Protein AF-A0A813H5C9-F1 (afdb_monomer)

Solvent-accessible surface area (backbone atoms only — not comparable to full-atom values): 18198 Å² total; per-residue (Å²): 128,88,75,81,74,60,93,87,55,54,73,68,58,53,51,51,49,52,55,53,50,51,55,51,48,52,50,51,52,50,53,50,54,52,50,54,52,49,52,54,49,52,53,52,51,53,51,56,56,53,56,56,52,58,62,61,42,55,78,39,70,74,51,31,50,53,52,51,23,51,64,68,37,44,64,63,49,50,56,49,47,53,54,50,49,54,55,51,48,50,53,17,53,50,47,26,72,74,36,22,92,78,39,76,61,20,53,39,75,69,40,11,46,51,45,47,52,30,45,74,75,68,59,62,70,59,66,71,45,33,76,78,39,49,67,61,40,51,53,52,50,53,50,45,46,50,46,52,58,56,47,47,48,50,48,52,52,50,54,55,48,49,35,43,52,51,45,46,62,66,44,38,83,64,73,46,69,65,53,55,51,48,49,52,52,48,51,56,44,59,54,49,74,78,61,75,96,72,89,70,102,77,63,89,82,79,66,48,86,55,57,72,55,70,68,56,55,52,50,50,54,42,55,76,68,65,62,56,74,72,58,52,57,53,30,73,74,36,98,58,19,55,61,52,51,52,50,54,49,54,53,37,41,74,70,66,78,40,90,69,79,73,79,51,97,80,64,68,67,64,68,71,63,76,67,46,92,64,51,46,66,75,56,47,53,53,51,48,55,49,50,54,56,48,49,72,38,72,60,57,71,64,61,54,52,51,53,53,51,51,53,50,52,67,71,74,108

Secondary structure (DSSP, 8-state):
-PPPPPTTS-HHHHHHHHHHHHHHHHHHHHHHHHHHHHHHHHHHHHHHHHHHHHHHGGGSHHHHHHHHHHHHHHHHHHHHHHHHHHHHHHHHHHHHHHHTTT-GGGSSHHHHHHHHHHHHHT---HHHHHHH-HHHHHHHHHHHIIIIIIIIHHHHHHHHHHHHHHHHHHT-S---HHHHHHHHHHHHHHHHTTS-S---SS-S----TTS--HHHHHHHHHHHTT--HHHHHHHHT-TTHHHHHHHHHHHHHHTTS-------TTS-SHHHHHT-TTS-HHHHHHHHHHHHHHHHHH--HHHHHHHHHHHHHHHH-

Sequence (317 aa):
MPKIPDIDSGAEAQALYVKTWTSLLDRAVTVTTWFDGFRVLLFWYTLVIGTQFVKIFRGQPKLAQLMATFSSAAEDLIHFALVFLTLFLNFAFGGFAIWGLVLEEWSTPVKAVVTTLRALMGDLSLEAMYDYAPFATTVWFSTFFCSIVMVMLNLLLALVYDHYTMVKGRSGVVSTMGTQIRFFIRDQMARLDGQTLKFKLTAWCRTNPSIPSHDKILEQIMDNAGLPASERAHIMHSVLGPQIALKARSTAIFAGTTTDKVLGADEQASPDLLWMDDMDPEYGDKLMAGCQGYMQVGYDPEDARTAQLRELVTIAE

Organism: Polarella glacialis (NCBI:txid89957)

Radius of gyration: 34.56 Å; Cα contacts (8 Å, |Δi|>4): 152; chains: 1; bounding box: 95×49×84 Å

Foldseek 3Di:
DPDDDDPPDDPVVVVVVVVVVVVVVVVVVVVVVVVVVVVVVVVVVVVVVVVVVLVVLCVDLVSVLVVVLCVVLVVVVVVLVVVLVVVLLVLLVLCLVQPCVPDPCSVDSVSSSVQSVCVLVVNHPLVSVCVVPVVSSVVSSVCCCVPNVVPSVVVVVVSSVVSSVVSCVLQDPVCPVVNVVVVVVVVVVVQVVVDDPDDDPPDDDPTDQQADDPLVLLVQLCVVVVDDPVLNVQLNVDPCSVVVSVVVVVLCVVVVVDPDDPCPPPNQCVVSQCPPPRHDVVVSVVVSVVVVVVCSNPDDPVVVVVVSVVVVVVVVD

pLDDT: mean 74.41, std 17.32, range [33.56, 96.38]

Nearest PDB structures (foldseek):
  6wb8-assembly1_A  TM=9.707E-01  e=1.939E-05  Homo sapiens
  5t4d-assembly1_A  TM=9.716E-01  e=7.673E-05  Homo sapiens
  6t9o-assembly1_A  TM=9.022E-01  e=3.067E-05  Homo sapiens
  6a70-assembly1_F  TM=9.333E-01  e=2.477E-04  Homo sapiens
  6a70-assembly1_G  TM=8.685E-01  e=2.354E-04  Homo sapiens

InterPro domains:
  IPR013122 Polycystin cation channel, PKD1/PKD2 [PF08016] (52-166)
  IPR051223 Polycystin [PTHR10877] (29-171)

Mean predicted aligned error: 16.18 Å

Structure (mmCIF, N/CA/C/O backbone):
data_AF-A0A813H5C9-F1
#
_entry.id   AF-A0A813H5C9-F1
#
loop_
_atom_site.group_PDB
_atom_site.id
_atom_site.type_symbol
_atom_site.label_atom_id
_atom_site.label_alt_id
_atom_site.label_comp_id
_atom_site.label_asym_id
_atom_site.label_entity_id
_atom_site.label_seq_id
_atom_site.pdbx_PDB_ins_code
_atom_site.Cartn_x
_atom_site.Cartn_y
_atom_site.Cartn_z
_atom_site.occupancy
_atom_site.B_iso_or_equiv
_atom_site.auth_seq_id
_atom_site.auth_comp_id
_atom_site.auth_asym_id
_atom_site.auth_atom_id
_atom_site.pdbx_PDB_model_num
ATOM 1 N N . MET A 1 1 ? 36.021 33.997 -9.203 1.00 60.56 1 MET A N 1
ATOM 2 C CA . MET A 1 1 ? 36.082 33.171 -10.428 1.00 60.56 1 MET A CA 1
ATOM 3 C C . MET A 1 1 ? 37.539 33.033 -10.839 1.00 60.56 1 MET A C 1
ATOM 5 O O . MET A 1 1 ? 38.250 34.030 -10.724 1.00 60.56 1 MET A O 1
ATOM 9 N N . PRO A 1 2 ? 38.002 31.840 -11.248 1.00 68.81 2 PRO A N 1
ATOM 10 C CA . PRO A 1 2 ? 39.342 31.671 -11.804 1.00 68.81 2 PRO A CA 1
ATOM 11 C C . PRO A 1 2 ? 39.514 32.621 -12.994 1.00 68.81 2 PRO A C 1
ATOM 13 O O . PRO A 1 2 ? 38.648 32.662 -13.871 1.00 68.81 2 PRO A O 1
ATOM 16 N N . LYS A 1 3 ? 40.582 33.424 -13.002 1.00 75.00 3 LYS A N 1
ATOM 17 C CA . LYS A 1 3 ? 40.869 34.330 -14.122 1.00 75.00 3 LYS A CA 1
ATOM 18 C C . LYS A 1 3 ? 41.206 33.495 -15.354 1.00 75.00 3 LYS A C 1
ATOM 20 O O . LYS A 1 3 ? 41.922 32.503 -15.230 1.00 75.00 3 LYS A O 1
ATOM 25 N N . ILE A 1 4 ? 40.649 33.875 -16.502 1.00 75.25 4 ILE A N 1
ATOM 26 C CA . ILE A 1 4 ? 40.958 33.231 -17.780 1.00 75.25 4 ILE A CA 1
ATOM 27 C C . ILE A 1 4 ? 42.461 33.430 -18.031 1.00 75.25 4 ILE A C 1
ATOM 29 O O . ILE A 1 4 ? 42.917 34.570 -17.930 1.00 75.25 4 ILE A O 1
ATOM 33 N N . PRO A 1 5 ? 43.231 32.356 -18.268 1.00 72.31 5 PRO A N 1
ATOM 34 C CA . PRO A 1 5 ? 44.639 32.482 -18.610 1.00 72.31 5 PRO A CA 1
ATOM 35 C C . PRO A 1 5 ? 44.806 33.270 -19.918 1.00 72.31 5 PRO A C 1
ATOM 37 O O . PRO A 1 5 ? 44.037 33.067 -20.857 1.00 72.31 5 PRO A O 1
ATOM 40 N N . ASP A 1 6 ? 45.807 34.152 -19.985 1.00 74.88 6 ASP A N 1
ATOM 41 C CA . ASP A 1 6 ? 46.155 34.869 -21.218 1.00 74.88 6 ASP A CA 1
ATOM 42 C C . ASP A 1 6 ? 46.554 33.880 -22.330 1.00 74.88 6 ASP A C 1
ATOM 44 O O . ASP A 1 6 ? 47.061 32.789 -22.050 1.00 74.88 6 ASP A O 1
ATOM 48 N N . ILE A 1 7 ? 46.344 34.260 -23.596 1.00 66.38 7 ILE A N 1
ATOM 49 C CA . ILE A 1 7 ? 46.536 33.388 -24.776 1.00 66.38 7 ILE A CA 1
ATOM 50 C C . ILE A 1 7 ? 47.980 32.850 -24.880 1.00 66.38 7 ILE A C 1
ATOM 52 O O . ILE A 1 7 ? 48.173 31.732 -25.352 1.00 66.38 7 ILE A O 1
ATOM 56 N N . ASP A 1 8 ? 48.966 33.583 -24.349 1.00 64.31 8 ASP A N 1
ATOM 57 C CA . ASP A 1 8 ? 50.392 33.212 -24.342 1.00 64.31 8 ASP A CA 1
ATOM 58 C C . ASP A 1 8 ? 50.833 32.399 -23.107 1.00 64.31 8 ASP A C 1
ATOM 60 O O . ASP A 1 8 ? 52.009 32.064 -22.951 1.00 64.31 8 ASP A O 1
ATOM 64 N N . SER A 1 9 ? 49.916 32.080 -22.188 1.00 62.34 9 SER A N 1
ATOM 65 C CA . SER A 1 9 ? 50.247 31.273 -21.012 1.00 62.34 9 SER A CA 1
ATOM 66 C C . SER A 1 9 ? 50.425 29.793 -21.383 1.00 62.34 9 SER A C 1
ATOM 68 O O . SER A 1 9 ? 49.625 29.207 -22.112 1.00 62.34 9 SER A O 1
ATOM 70 N N . GLY A 1 10 ? 51.508 29.182 -20.889 1.00 72.69 10 GLY A N 1
ATOM 71 C CA . GLY A 1 10 ? 51.890 27.808 -21.231 1.00 72.69 10 GLY A CA 1
ATOM 72 C C . GLY A 1 10 ? 50.820 26.757 -20.897 1.00 72.69 10 GLY A C 1
ATOM 73 O O . GLY A 1 10 ? 49.960 26.968 -20.041 1.00 72.69 10 GLY A O 1
ATOM 74 N N . ALA A 1 11 ? 50.909 25.587 -21.541 1.00 77.31 11 ALA A N 1
ATOM 75 C CA . ALA A 1 11 ? 49.941 24.485 -21.421 1.00 77.31 11 ALA A CA 1
ATOM 76 C C . ALA A 1 11 ? 49.625 24.074 -19.964 1.00 77.31 11 ALA A C 1
ATOM 78 O O . ALA A 1 11 ? 48.504 23.668 -19.656 1.00 77.31 11 ALA A O 1
ATOM 79 N N . GLU A 1 12 ? 50.580 24.237 -19.046 1.00 77.81 12 GLU A N 1
ATOM 80 C CA . GLU A 1 12 ? 50.399 23.973 -17.613 1.00 77.81 12 GLU A CA 1
ATOM 81 C C . GLU A 1 12 ? 49.403 24.936 -16.940 1.00 77.81 12 GLU A C 1
ATOM 83 O O . GLU A 1 12 ? 48.595 24.508 -16.113 1.00 77.81 12 GLU A O 1
ATOM 88 N N . ALA A 1 13 ? 49.397 26.219 -17.320 1.00 77.75 13 ALA A N 1
ATOM 89 C CA . ALA A 1 13 ? 48.474 27.217 -16.776 1.00 77.75 13 ALA A CA 1
ATOM 90 C C . ALA A 1 13 ? 47.029 26.956 -17.233 1.00 77.75 13 ALA A C 1
ATOM 92 O O . ALA A 1 13 ? 46.087 27.075 -16.443 1.00 77.75 13 ALA A O 1
ATOM 93 N N . GLN A 1 14 ? 46.856 26.518 -18.483 1.00 79.38 14 GLN A N 1
ATOM 94 C CA . GLN A 1 14 ? 45.560 26.105 -19.024 1.00 79.38 14 GLN A CA 1
ATOM 95 C C . GLN A 1 14 ? 45.051 24.819 -18.350 1.00 79.38 14 GLN A C 1
ATOM 97 O O . GLN A 1 14 ? 43.885 24.749 -17.958 1.00 79.38 14 GLN A O 1
ATOM 102 N N . ALA A 1 15 ? 45.925 23.832 -18.121 1.00 82.94 15 ALA A N 1
ATOM 103 C CA . ALA A 1 15 ? 45.574 22.608 -17.399 1.00 82.94 15 ALA A CA 1
ATOM 104 C C . ALA A 1 15 ? 45.149 22.887 -15.943 1.00 82.94 15 ALA A C 1
ATOM 106 O O . ALA A 1 15 ? 44.180 22.304 -15.450 1.00 82.94 15 ALA A O 1
ATOM 107 N N . LEU A 1 16 ? 45.825 23.819 -15.261 1.00 83.38 16 LEU A N 1
ATOM 108 C CA . LEU A 1 16 ? 45.487 24.231 -13.896 1.00 83.38 16 LEU A CA 1
ATOM 109 C C . LEU A 1 16 ? 44.148 24.985 -13.844 1.00 83.38 16 LEU A C 1
ATOM 111 O O . LEU A 1 16 ? 43.345 24.751 -12.935 1.00 83.38 16 LEU A O 1
ATOM 115 N N . TYR A 1 17 ? 43.863 25.826 -14.842 1.00 85.00 17 TYR A N 1
ATOM 116 C CA . TYR A 1 17 ? 42.567 26.489 -14.997 1.00 85.00 17 TYR A CA 1
ATOM 117 C C . TYR A 1 17 ? 41.427 25.481 -15.184 1.00 85.00 17 TYR A C 1
ATOM 119 O O . TYR A 1 17 ? 40.450 25.529 -14.433 1.00 85.00 17 TYR A O 1
ATOM 127 N N . VAL A 1 18 ? 41.571 24.5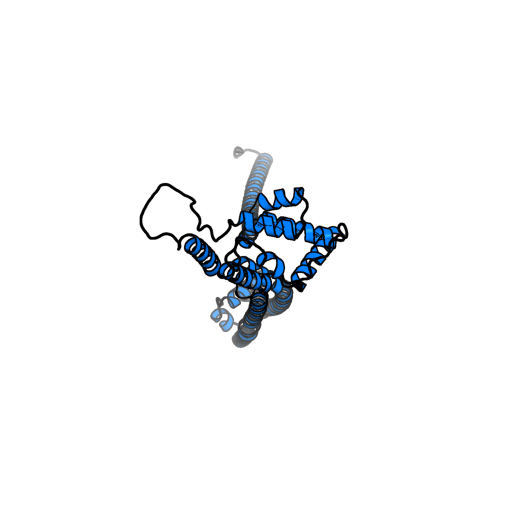27 -16.114 1.00 86.88 18 VAL A N 1
ATOM 128 C CA . VAL A 1 18 ? 40.568 23.476 -16.361 1.00 86.88 18 VAL A CA 1
ATOM 129 C C . VAL A 1 18 ? 40.333 22.650 -15.099 1.00 86.88 18 VAL A C 1
ATOM 131 O O . VAL A 1 18 ? 39.188 22.492 -14.689 1.00 86.88 18 VAL A O 1
ATOM 134 N N . LYS A 1 19 ? 41.399 22.205 -14.422 1.00 88.81 19 LYS A N 1
ATOM 135 C CA . LYS A 1 19 ? 41.301 21.439 -13.169 1.00 88.81 19 LYS A CA 1
ATOM 136 C C . LYS A 1 19 ? 40.586 22.212 -12.057 1.00 88.81 19 LYS A C 1
ATOM 138 O O . LYS A 1 19 ? 39.831 21.639 -11.273 1.00 88.81 19 LYS A O 1
ATOM 143 N N . THR A 1 20 ? 40.820 23.520 -11.971 1.00 88.50 20 THR A N 1
ATOM 144 C CA . THR A 1 20 ? 40.147 24.372 -10.982 1.00 88.50 20 THR A CA 1
ATOM 145 C C . THR A 1 20 ? 38.658 24.488 -11.302 1.00 88.50 20 THR A C 1
ATOM 147 O O . THR A 1 20 ? 37.828 24.336 -10.405 1.00 88.50 20 THR A O 1
ATOM 150 N N . TRP A 1 21 ? 38.301 24.691 -12.571 1.00 87.81 21 TRP A N 1
ATOM 151 C CA . TRP A 1 21 ? 36.905 24.771 -12.999 1.00 87.81 21 TRP A CA 1
ATOM 152 C C . TRP A 1 21 ? 36.147 23.460 -12.855 1.00 87.81 21 TRP A C 1
ATOM 154 O O . TRP A 1 21 ? 35.034 23.491 -12.338 1.00 87.81 21 TRP A O 1
ATOM 164 N N . THR A 1 22 ? 36.735 22.322 -13.227 1.00 89.38 22 THR A N 1
ATOM 165 C CA . THR A 1 22 ? 36.099 21.011 -13.028 1.00 89.38 22 THR A CA 1
ATOM 166 C C . THR A 1 22 ? 35.846 20.752 -11.548 1.00 89.38 22 THR A C 1
ATOM 168 O O . THR A 1 22 ? 34.733 20.401 -11.180 1.00 89.38 22 THR A O 1
ATOM 171 N N . SER A 1 23 ? 36.811 21.062 -10.673 1.00 90.50 23 SER A N 1
ATOM 172 C CA . SER A 1 23 ? 36.623 20.906 -9.224 1.00 90.50 23 SER A CA 1
ATOM 173 C C . SER A 1 23 ? 35.518 21.803 -8.648 1.00 90.50 23 SER A C 1
ATOM 175 O O . SER A 1 23 ? 34.834 21.419 -7.700 1.00 90.50 23 SER A O 1
ATOM 177 N N . LEU A 1 24 ? 35.325 23.003 -9.208 1.00 90.25 24 LEU A N 1
ATOM 178 C CA . LEU A 1 24 ? 34.242 23.905 -8.815 1.00 90.25 24 LEU A CA 1
ATOM 179 C C . LEU A 1 24 ? 32.888 23.413 -9.337 1.00 90.25 24 LEU A C 1
ATOM 181 O O . LEU A 1 24 ? 31.904 23.482 -8.601 1.00 90.25 24 LEU A O 1
ATOM 185 N N . LEU A 1 25 ? 32.842 22.899 -10.569 1.00 91.81 25 LEU A N 1
ATOM 186 C CA . LEU A 1 25 ? 31.633 22.333 -11.163 1.00 91.81 25 LEU A CA 1
ATOM 187 C C . LEU A 1 25 ? 31.185 21.078 -10.402 1.00 91.81 25 LEU A C 1
ATOM 189 O O . LEU A 1 25 ? 30.020 20.984 -10.031 1.00 91.81 25 LEU A O 1
ATOM 193 N N . ASP A 1 26 ? 32.114 20.176 -10.078 1.00 93.75 26 ASP A N 1
ATOM 194 C CA . ASP A 1 26 ? 31.838 18.966 -9.294 1.00 93.75 26 ASP A CA 1
ATOM 195 C C . ASP A 1 26 ? 31.291 19.311 -7.908 1.00 93.75 26 ASP A C 1
ATOM 197 O O . ASP A 1 26 ? 30.342 18.686 -7.431 1.00 93.75 26 ASP A O 1
ATOM 201 N N . ARG A 1 27 ? 31.832 20.354 -7.262 1.00 90.88 27 ARG A N 1
ATOM 202 C CA . ARG A 1 27 ? 31.295 20.863 -5.991 1.00 90.88 27 ARG A CA 1
ATOM 203 C C . ARG A 1 27 ? 29.877 21.401 -6.152 1.00 90.88 27 ARG A C 1
ATOM 205 O O . ARG A 1 27 ? 29.040 21.116 -5.302 1.00 90.88 27 ARG A O 1
ATOM 212 N N . ALA A 1 28 ? 29.596 22.144 -7.221 1.00 90.12 28 ALA A N 1
ATOM 213 C CA . ALA A 1 28 ? 28.255 22.656 -7.491 1.00 90.12 28 ALA A CA 1
ATOM 214 C C . ALA A 1 28 ? 27.250 21.516 -7.734 1.00 90.12 28 ALA A C 1
ATOM 216 O O . ALA A 1 28 ? 26.200 21.498 -7.098 1.00 90.12 28 ALA A O 1
ATOM 217 N N . VAL A 1 29 ? 27.604 20.525 -8.561 1.00 92.75 29 VAL A N 1
ATOM 218 C CA . VAL A 1 29 ? 26.778 19.332 -8.820 1.00 92.75 29 VAL A CA 1
ATOM 219 C C . VAL A 1 29 ? 26.533 18.550 -7.533 1.00 92.75 29 VAL A C 1
ATOM 221 O O . VAL A 1 29 ? 25.392 18.209 -7.228 1.00 92.75 29 VAL A O 1
ATOM 224 N N . THR A 1 30 ? 27.578 18.330 -6.733 1.00 90.88 30 THR A N 1
ATOM 225 C CA . THR A 1 30 ? 27.460 17.640 -5.444 1.00 90.88 30 THR A CA 1
ATOM 226 C C . THR A 1 30 ? 26.469 18.373 -4.539 1.00 90.88 30 THR A C 1
ATOM 228 O O . THR A 1 30 ? 25.544 17.755 -4.017 1.00 90.88 30 THR A O 1
ATOM 231 N N . VAL A 1 31 ? 26.579 19.700 -4.407 1.00 92.31 31 VAL A N 1
ATOM 232 C CA . VAL A 1 31 ? 25.634 20.509 -3.615 1.00 92.31 31 VAL A CA 1
ATOM 233 C C . VAL A 1 31 ? 24.196 20.377 -4.131 1.00 92.31 31 VAL A C 1
ATOM 235 O O . VAL A 1 31 ? 23.283 20.229 -3.320 1.00 92.31 31 VAL A O 1
ATOM 238 N N . THR A 1 32 ? 23.974 20.361 -5.449 1.00 93.06 32 THR A N 1
ATOM 239 C CA . THR A 1 32 ? 22.636 20.136 -6.021 1.00 93.06 32 THR A CA 1
ATOM 240 C C . THR A 1 32 ? 22.091 18.750 -5.670 1.00 93.06 32 THR A C 1
ATOM 242 O O . THR A 1 32 ? 20.958 18.650 -5.206 1.00 93.06 32 THR A O 1
ATOM 245 N N . THR A 1 33 ? 22.902 17.692 -5.782 1.00 91.56 33 THR A N 1
ATOM 246 C CA . THR A 1 33 ? 22.469 16.329 -5.417 1.00 91.56 33 THR A CA 1
ATOM 247 C C . THR A 1 33 ? 22.129 16.194 -3.931 1.00 91.56 33 THR A C 1
ATOM 249 O O . THR A 1 33 ? 21.141 15.549 -3.581 1.00 91.56 33 THR A O 1
ATOM 252 N N . TRP A 1 34 ? 22.879 16.863 -3.047 1.00 92.31 34 TRP A N 1
ATOM 253 C CA . TRP A 1 34 ? 22.549 16.934 -1.621 1.00 92.31 34 TRP A CA 1
ATOM 254 C C . TRP A 1 34 ? 21.226 17.652 -1.377 1.00 92.31 34 TRP A C 1
ATOM 256 O O . TRP A 1 34 ? 20.444 17.223 -0.530 1.00 92.31 34 TRP A O 1
ATOM 266 N N . PHE A 1 35 ? 20.960 18.727 -2.117 1.00 93.94 35 PHE A N 1
ATOM 267 C CA . PHE A 1 35 ? 19.717 19.474 -1.986 1.00 93.94 35 PHE A CA 1
ATOM 268 C C . PHE A 1 35 ? 18.499 18.656 -2.431 1.00 93.94 35 PHE A C 1
ATOM 270 O O . PHE A 1 35 ? 17.468 18.671 -1.757 1.00 93.94 35 PHE A O 1
ATOM 277 N N . ASP A 1 36 ? 18.622 17.884 -3.511 1.00 92.44 36 ASP A N 1
ATOM 278 C CA . ASP A 1 36 ? 17.561 16.972 -3.944 1.00 92.44 36 ASP A CA 1
ATOM 279 C C . ASP A 1 36 ? 17.367 15.812 -2.957 1.00 92.44 36 ASP A C 1
ATOM 281 O O . ASP A 1 36 ? 16.231 15.486 -2.608 1.00 92.44 36 ASP A O 1
ATOM 285 N N . GLY A 1 37 ? 18.452 15.266 -2.398 1.00 92.94 37 GLY A N 1
ATOM 286 C CA . GLY A 1 37 ? 18.376 14.296 -1.303 1.00 92.94 37 GLY A CA 1
ATOM 287 C C . GLY A 1 37 ? 17.664 14.857 -0.066 1.00 92.94 37 GLY A C 1
ATOM 288 O O . GLY A 1 37 ? 16.790 14.203 0.505 1.00 92.94 37 GLY A O 1
ATOM 289 N N . PHE A 1 38 ? 17.966 16.102 0.312 1.00 95.06 38 PHE A N 1
ATOM 290 C CA . PHE A 1 38 ? 17.302 16.795 1.416 1.00 95.06 38 PHE A CA 1
ATOM 291 C C . PHE A 1 38 ? 15.806 17.010 1.155 1.00 95.06 38 PHE A C 1
ATOM 293 O O . PHE A 1 38 ? 14.997 16.813 2.059 1.00 95.06 38 PHE A O 1
ATOM 300 N N . ARG A 1 39 ? 15.405 17.351 -0.077 1.00 94.31 39 ARG A N 1
ATOM 301 C CA . ARG A 1 39 ? 13.986 17.467 -0.461 1.00 94.31 39 ARG A CA 1
ATOM 302 C C . ARG A 1 39 ? 13.239 16.143 -0.320 1.00 94.31 39 ARG A C 1
ATOM 304 O O . ARG A 1 39 ? 12.138 16.126 0.225 1.00 94.31 39 ARG A O 1
ATOM 311 N N . VAL A 1 40 ? 13.840 15.041 -0.770 1.00 93.69 40 VAL A N 1
ATOM 312 C CA . VAL A 1 40 ? 13.262 13.697 -0.609 1.00 93.69 40 VAL A CA 1
ATOM 313 C C . VAL A 1 40 ? 13.149 13.337 0.874 1.00 93.69 40 VAL A C 1
ATOM 315 O O . VAL A 1 40 ? 12.122 12.821 1.305 1.00 93.69 40 VAL A O 1
ATOM 318 N N . LEU A 1 41 ? 14.157 13.670 1.683 1.00 95.25 41 LEU A N 1
ATOM 319 C CA . LEU A 1 41 ? 14.126 13.444 3.129 1.00 95.25 41 LEU A CA 1
ATOM 320 C C . LEU A 1 41 ? 13.028 14.266 3.814 1.00 95.25 41 LEU A C 1
ATOM 322 O O . LEU A 1 41 ? 12.288 13.721 4.629 1.00 95.25 41 LEU A O 1
ATOM 326 N N . LEU A 1 42 ? 12.874 15.545 3.460 1.00 94.62 42 LEU A N 1
ATOM 327 C CA . LEU A 1 42 ? 11.784 16.386 3.959 1.00 94.62 42 LEU A CA 1
ATOM 328 C C . LEU A 1 42 ? 10.412 15.793 3.622 1.00 94.62 42 LEU A C 1
ATOM 330 O O . LEU A 1 42 ? 9.532 15.795 4.477 1.00 94.62 42 LEU A O 1
ATOM 334 N N . PHE A 1 43 ? 10.237 15.253 2.415 1.00 94.50 43 PHE A N 1
ATOM 335 C CA . PHE A 1 43 ? 9.012 14.553 2.030 1.00 94.50 43 PHE A CA 1
ATOM 336 C C . PHE A 1 43 ? 8.755 13.307 2.894 1.00 94.50 43 PHE A C 1
ATOM 338 O O . PHE A 1 43 ? 7.645 13.104 3.382 1.00 94.50 43 PHE A O 1
ATOM 345 N N . TRP A 1 44 ? 9.776 12.489 3.157 1.00 94.12 44 TRP A N 1
ATOM 346 C CA . TRP A 1 44 ? 9.628 11.351 4.070 1.00 94.12 44 TRP A CA 1
ATOM 347 C C . TRP A 1 44 ? 9.309 11.789 5.502 1.00 94.12 44 TRP A C 1
ATOM 349 O O . TRP A 1 44 ? 8.466 11.184 6.162 1.00 94.12 44 TRP A O 1
ATOM 359 N N . TYR A 1 45 ? 9.932 12.868 5.975 1.00 93.50 45 TYR A N 1
ATOM 360 C CA . TYR A 1 45 ? 9.671 13.429 7.297 1.00 93.50 45 TYR A CA 1
ATOM 361 C C . TYR A 1 45 ? 8.219 13.907 7.445 1.00 93.50 45 TYR A C 1
ATOM 363 O O . TYR A 1 45 ? 7.570 13.599 8.447 1.00 93.50 45 TYR A O 1
ATOM 371 N N . THR A 1 46 ? 7.665 14.595 6.440 1.00 93.00 46 THR A N 1
ATOM 372 C CA . THR A 1 46 ? 6.254 15.015 6.474 1.00 93.00 46 THR A CA 1
ATOM 373 C C . THR A 1 46 ? 5.297 13.825 6.442 1.00 93.00 46 THR A C 1
ATOM 375 O O . THR A 1 46 ? 4.284 13.855 7.144 1.00 93.00 46 THR A O 1
ATOM 378 N N . LEU A 1 47 ? 5.625 12.746 5.722 1.00 91.38 47 LEU A N 1
ATOM 379 C CA . LEU A 1 47 ? 4.846 11.504 5.765 1.00 91.38 47 LEU A CA 1
ATOM 380 C C . LEU A 1 47 ? 4.848 10.858 7.156 1.00 91.38 47 LEU A C 1
ATOM 382 O O . LEU A 1 47 ? 3.792 10.437 7.626 1.00 91.38 47 LEU A O 1
ATOM 386 N N . VAL A 1 48 ? 5.993 10.813 7.845 1.00 91.00 48 VAL A N 1
ATOM 387 C CA . VAL A 1 48 ? 6.082 10.271 9.215 1.00 91.00 48 VAL A CA 1
ATOM 388 C C . VAL A 1 48 ? 5.251 11.099 10.199 1.00 91.00 48 VAL A C 1
ATOM 390 O O . VAL A 1 48 ? 4.540 10.535 11.028 1.00 91.00 48 VAL A O 1
ATOM 393 N N . ILE A 1 49 ? 5.254 12.429 10.082 1.00 89.88 49 ILE A N 1
ATOM 394 C CA . ILE A 1 49 ? 4.347 13.271 10.880 1.00 89.88 49 ILE A CA 1
ATOM 395 C C . ILE A 1 49 ? 2.881 12.936 10.558 1.00 89.88 49 ILE A C 1
ATOM 397 O O . ILE A 1 49 ? 2.047 12.845 11.461 1.00 89.88 49 ILE A O 1
ATOM 401 N N . GLY A 1 50 ? 2.565 12.684 9.285 1.00 85.69 50 GLY A N 1
ATOM 402 C CA . GLY A 1 50 ? 1.243 12.230 8.858 1.00 85.69 50 GLY A CA 1
ATOM 403 C C . GLY A 1 50 ? 0.806 10.921 9.525 1.00 85.69 50 GLY A C 1
ATOM 404 O O . GLY A 1 50 ? -0.341 10.808 9.955 1.00 85.69 50 GLY A O 1
ATOM 405 N N . THR A 1 51 ? 1.706 9.947 9.704 1.00 82.38 51 THR A N 1
ATOM 406 C CA . THR A 1 51 ? 1.357 8.687 10.389 1.00 82.38 51 THR A CA 1
ATOM 407 C C . THR A 1 51 ? 1.099 8.881 11.883 1.00 82.38 51 THR A C 1
ATOM 409 O O . THR A 1 51 ? 0.263 8.182 12.455 1.00 82.38 51 THR A O 1
ATOM 412 N N . GLN A 1 52 ? 1.715 9.874 12.533 1.00 81.06 52 GLN A N 1
ATOM 413 C CA . GLN A 1 52 ? 1.393 10.221 13.921 1.00 81.06 52 GLN A CA 1
ATOM 414 C C . GLN A 1 52 ? -0.061 10.692 14.073 1.00 81.06 52 GLN A C 1
ATOM 416 O O . GLN A 1 52 ? -0.695 10.402 15.091 1.00 81.06 52 GLN A O 1
ATOM 421 N N . PHE A 1 53 ? -0.623 11.339 13.048 1.00 77.00 53 PHE A N 1
ATOM 422 C CA . PHE A 1 53 ? -2.030 11.746 13.028 1.00 77.00 53 PHE A CA 1
ATOM 423 C C . PHE A 1 53 ? -2.988 10.544 13.131 1.00 77.00 53 PHE A C 1
ATOM 425 O O . PHE A 1 53 ? -4.055 10.650 13.737 1.00 77.00 53 PHE A O 1
ATOM 432 N N . VAL A 1 54 ? -2.566 9.356 12.675 1.00 73.19 54 VAL A N 1
ATOM 433 C CA . VAL A 1 54 ? -3.330 8.101 12.808 1.00 73.19 54 VAL A CA 1
ATOM 434 C C . VAL A 1 54 ? -3.570 7.708 14.270 1.00 73.19 54 VAL A C 1
ATOM 436 O O . VAL A 1 54 ? -4.590 7.096 14.587 1.00 73.19 54 VAL A O 1
ATOM 439 N N . LYS A 1 55 ? -2.697 8.113 15.204 1.00 71.12 55 LYS A N 1
ATOM 440 C CA . LYS A 1 55 ? -2.916 7.874 16.642 1.00 71.12 55 LYS A CA 1
ATOM 441 C C . LYS A 1 55 ? -4.082 8.697 17.192 1.00 71.12 55 LYS A C 1
ATOM 443 O O . LYS A 1 55 ? -4.837 8.188 18.015 1.00 71.12 55 LYS A O 1
ATOM 448 N N . ILE A 1 56 ? -4.254 9.931 16.716 1.00 70.25 56 ILE A N 1
ATOM 449 C CA . ILE A 1 56 ? -5.326 10.844 17.154 1.00 70.25 56 ILE A CA 1
ATOM 450 C C . ILE A 1 56 ? -6.695 10.292 16.742 1.00 70.25 56 ILE A C 1
ATOM 452 O O . ILE A 1 56 ? -7.668 10.363 17.492 1.00 70.25 56 ILE A O 1
ATOM 456 N N . PHE A 1 57 ? -6.752 9.649 15.580 1.00 66.88 57 PHE A N 1
ATOM 457 C CA . PHE A 1 57 ? -7.958 9.034 15.042 1.00 66.88 57 PHE A CA 1
ATOM 458 C C . PHE A 1 57 ? -8.542 7.889 15.881 1.00 66.88 57 PHE A C 1
ATOM 460 O O . PHE A 1 57 ? -9.731 7.599 15.751 1.00 66.88 57 PHE A O 1
ATOM 467 N N . ARG A 1 58 ? -7.772 7.299 16.807 1.00 61.19 58 ARG A N 1
ATOM 468 C CA . ARG A 1 58 ? -8.300 6.327 17.782 1.00 61.19 58 ARG A CA 1
ATOM 469 C C . ARG A 1 58 ? -9.319 6.935 18.752 1.00 61.19 58 ARG A C 1
ATOM 471 O O . ARG A 1 58 ? -10.099 6.194 19.335 1.00 61.19 58 ARG A O 1
ATOM 478 N N . GLY A 1 59 ? -9.345 8.261 18.905 1.00 59.62 59 GLY A N 1
ATOM 479 C CA . GLY A 1 59 ? -10.337 8.947 19.736 1.00 59.62 59 GLY A CA 1
ATOM 480 C C . GLY A 1 59 ? -11.756 8.939 19.154 1.00 59.62 59 GLY A C 1
ATOM 481 O O . GLY A 1 59 ? -12.714 9.141 19.895 1.00 59.62 59 GLY A O 1
ATOM 482 N N . GLN A 1 60 ? -11.924 8.696 17.846 1.00 70.31 60 GLN A N 1
ATOM 483 C CA . GLN A 1 60 ? -13.247 8.570 17.230 1.00 70.31 60 GLN A CA 1
ATOM 484 C C . GLN A 1 60 ? -13.655 7.095 17.110 1.00 70.31 60 GLN A C 1
ATOM 486 O O . GLN A 1 60 ? -12.989 6.349 16.393 1.00 70.31 60 GLN A O 1
ATOM 491 N N . PRO A 1 61 ? -14.792 6.667 17.691 1.00 65.25 61 PRO A N 1
ATOM 492 C CA . PRO A 1 61 ? -15.178 5.253 17.738 1.00 65.25 61 PRO A CA 1
ATOM 493 C C . PRO A 1 61 ? -15.339 4.619 16.347 1.00 65.25 61 PRO A C 1
ATOM 495 O O . PRO A 1 61 ? -14.904 3.493 16.124 1.00 65.25 61 PRO A O 1
ATOM 498 N N . LYS A 1 62 ? -15.877 5.360 15.366 1.00 68.25 62 LYS A N 1
ATOM 499 C CA . LYS A 1 62 ? -15.995 4.874 13.977 1.00 68.25 62 LYS A CA 1
ATOM 500 C C . LYS A 1 62 ? -14.640 4.635 13.311 1.00 68.25 62 LYS A C 1
ATOM 502 O O . LYS A 1 62 ? -14.481 3.696 12.540 1.00 68.25 62 LYS A O 1
ATOM 507 N N . LEU A 1 63 ? -13.677 5.510 13.575 1.00 70.56 63 LEU A N 1
ATOM 508 C CA . LEU A 1 63 ? -12.374 5.457 12.928 1.00 70.56 63 LEU A CA 1
ATOM 509 C C . LEU A 1 63 ? -11.443 4.467 13.636 1.00 70.56 63 LEU A C 1
ATOM 511 O O . LEU A 1 63 ? -10.688 3.761 12.975 1.00 70.56 63 LEU A O 1
ATOM 515 N N . ALA A 1 64 ? -11.580 4.328 14.956 1.00 70.94 64 ALA A N 1
ATOM 516 C CA . ALA A 1 64 ? -10.973 3.251 15.728 1.00 70.94 64 ALA A CA 1
ATOM 517 C C . ALA A 1 64 ? -11.411 1.869 15.215 1.00 70.94 64 ALA A C 1
ATOM 519 O O . ALA A 1 64 ? -10.564 0.997 15.038 1.00 70.94 64 ALA A O 1
ATOM 520 N N . GLN A 1 65 ? -12.696 1.692 14.885 1.00 70.19 65 GLN A N 1
ATOM 521 C CA . GLN A 1 65 ? -13.213 0.450 14.302 1.00 70.19 65 GLN A CA 1
ATOM 522 C C . GLN A 1 65 ? -12.575 0.123 12.941 1.00 70.19 65 GLN A C 1
ATOM 524 O O . GLN A 1 65 ? -12.187 -1.018 12.693 1.00 70.19 65 GLN A O 1
ATOM 529 N N . LEU A 1 66 ? -12.417 1.119 12.062 1.00 76.50 66 LEU A N 1
ATOM 530 C CA . LEU A 1 66 ? -11.726 0.937 10.779 1.00 76.50 66 LEU A CA 1
ATOM 531 C C . LEU A 1 66 ? -10.257 0.541 10.977 1.00 76.50 66 LEU A C 1
ATOM 533 O O . LEU A 1 66 ? -9.767 -0.365 10.309 1.00 76.50 66 LEU A O 1
ATOM 537 N N . MET A 1 67 ? -9.568 1.171 11.931 1.00 79.50 67 MET A N 1
ATOM 538 C CA . MET A 1 67 ? -8.175 0.840 12.249 1.00 79.50 67 MET A CA 1
ATOM 539 C C . MET A 1 67 ? -8.035 -0.562 12.856 1.00 79.50 67 MET A C 1
ATOM 541 O O . MET A 1 67 ? -7.088 -1.272 12.527 1.00 79.50 67 MET A O 1
ATOM 545 N N . ALA A 1 68 ? -8.983 -0.988 13.694 1.00 74.25 68 ALA A N 1
ATOM 546 C CA . ALA A 1 68 ? -9.038 -2.352 14.218 1.00 74.25 68 ALA A CA 1
ATOM 547 C C . ALA A 1 68 ? -9.294 -3.377 13.101 1.00 74.25 68 ALA A C 1
ATOM 549 O O . ALA A 1 68 ? -8.631 -4.409 13.060 1.00 74.25 68 ALA A O 1
ATOM 550 N N . THR A 1 69 ? -10.175 -3.050 12.148 1.00 79.81 69 THR A N 1
ATOM 551 C CA . THR A 1 69 ? -10.419 -3.866 10.944 1.00 79.81 69 THR A CA 1
ATOM 552 C C . THR A 1 69 ? -9.142 -4.041 10.137 1.00 79.81 69 THR A C 1
ATOM 554 O O . THR A 1 69 ? -8.772 -5.163 9.813 1.00 79.81 69 THR A O 1
ATOM 557 N N . PHE A 1 70 ? -8.422 -2.950 9.870 1.00 80.88 70 PHE A N 1
ATOM 558 C CA . PHE A 1 70 ? -7.168 -3.014 9.127 1.00 80.88 70 PHE A CA 1
ATOM 559 C C . PHE A 1 70 ? -6.089 -3.803 9.878 1.00 80.88 70 PHE A C 1
ATOM 561 O O . PHE A 1 70 ? -5.375 -4.591 9.271 1.00 80.88 70 PHE A O 1
ATOM 568 N N . SER A 1 71 ? -5.992 -3.635 11.201 1.00 82.19 71 SER A N 1
ATOM 569 C CA . SER A 1 71 ? -5.035 -4.387 12.018 1.00 82.19 71 SER A CA 1
ATOM 570 C C . SER A 1 71 ? -5.352 -5.880 12.073 1.00 82.19 71 SER A C 1
ATOM 572 O O . SER A 1 71 ? -4.421 -6.674 12.140 1.00 82.19 71 SER A O 1
ATOM 574 N N . SER A 1 72 ? -6.633 -6.254 12.073 1.00 79.50 72 SER A N 1
ATOM 575 C CA . SER A 1 72 ? -7.064 -7.655 12.046 1.00 79.50 72 SER A CA 1
ATOM 576 C C . SER A 1 72 ? -6.874 -8.279 10.663 1.00 79.50 72 SER A C 1
ATOM 578 O O . SER A 1 72 ? -6.488 -9.436 10.569 1.00 79.50 72 SER A O 1
ATOM 580 N N . ALA A 1 73 ? -7.092 -7.504 9.597 1.00 87.00 73 ALA A N 1
ATOM 581 C CA . ALA A 1 73 ? -6.921 -7.950 8.217 1.00 87.00 73 ALA A CA 1
ATOM 582 C C . ALA A 1 73 ? -5.457 -7.954 7.747 1.00 87.00 73 ALA A C 1
ATOM 584 O O . ALA A 1 73 ? -5.172 -8.443 6.659 1.00 87.00 73 ALA A O 1
ATOM 585 N N . ALA A 1 74 ? -4.529 -7.372 8.516 1.00 88.00 74 ALA A N 1
ATOM 586 C CA . ALA A 1 74 ? -3.158 -7.135 8.070 1.00 88.00 74 ALA A CA 1
ATOM 587 C C . ALA A 1 74 ? -2.404 -8.428 7.722 1.00 88.00 74 ALA A C 1
ATOM 589 O O . ALA A 1 74 ? -1.692 -8.453 6.723 1.00 88.00 74 ALA A O 1
ATOM 590 N N . GLU A 1 75 ? -2.567 -9.488 8.517 1.00 88.94 75 GLU A N 1
ATOM 591 C CA . GLU A 1 75 ? -1.905 -10.780 8.288 1.00 88.94 75 GLU A CA 1
ATOM 592 C C . GLU A 1 75 ? -2.365 -11.415 6.968 1.00 88.94 75 GLU A C 1
ATOM 594 O O . GLU A 1 75 ? -1.549 -11.672 6.077 1.00 88.94 75 GLU A O 1
ATOM 599 N N . ASP A 1 76 ? -3.679 -11.535 6.784 1.00 90.31 76 ASP A N 1
ATOM 600 C CA . ASP A 1 76 ? -4.267 -12.082 5.561 1.00 90.31 76 ASP A CA 1
ATOM 601 C C . ASP A 1 76 ? -3.957 -11.210 4.337 1.00 90.31 76 ASP A C 1
ATOM 603 O O . ASP A 1 76 ? -3.686 -11.722 3.248 1.00 90.31 76 ASP A O 1
ATOM 607 N N . LEU A 1 77 ? -3.929 -9.883 4.506 1.00 92.31 77 LEU A N 1
ATOM 608 C CA . LEU A 1 77 ? -3.586 -8.945 3.443 1.00 92.31 77 LEU A CA 1
ATOM 609 C C . LEU A 1 77 ? -2.118 -9.073 3.017 1.00 92.31 77 LEU A C 1
ATOM 611 O O . LEU A 1 77 ? -1.828 -8.944 1.829 1.00 92.31 77 LEU A O 1
ATOM 615 N N . ILE A 1 78 ? -1.195 -9.355 3.943 1.00 93.00 78 ILE A N 1
ATOM 616 C CA . ILE A 1 78 ? 0.216 -9.618 3.621 1.00 93.00 78 ILE A CA 1
ATOM 617 C C . ILE A 1 78 ? 0.342 -10.912 2.813 1.00 93.00 78 ILE A C 1
ATOM 619 O O . ILE A 1 78 ? 1.037 -10.932 1.795 1.00 93.00 78 ILE A O 1
ATOM 623 N N . HIS A 1 79 ? -0.345 -11.983 3.214 1.00 92.44 79 HIS A N 1
ATOM 624 C CA . HIS A 1 79 ? -0.349 -13.239 2.460 1.00 92.44 79 HIS A CA 1
ATOM 625 C C . HIS A 1 79 ? -0.955 -13.068 1.064 1.00 92.44 79 HIS A C 1
ATOM 627 O O . HIS A 1 79 ? -0.350 -13.487 0.073 1.00 92.44 79 HIS A O 1
ATOM 633 N N . PHE A 1 80 ? -2.091 -12.374 0.963 1.00 93.69 80 PHE A N 1
ATOM 634 C CA . PHE A 1 80 ? -2.685 -12.004 -0.318 1.00 93.69 80 PHE A CA 1
ATOM 635 C C . PHE A 1 80 ? -1.718 -11.169 -1.170 1.00 93.69 80 PHE A C 1
ATOM 637 O O . PHE A 1 80 ? -1.536 -11.457 -2.353 1.00 93.69 80 PHE A O 1
ATOM 644 N N . ALA A 1 81 ? -1.048 -10.175 -0.579 1.00 93.94 81 ALA A N 1
ATOM 645 C CA . ALA A 1 81 ? -0.104 -9.313 -1.281 1.00 93.94 81 ALA A CA 1
ATOM 646 C C . ALA A 1 81 ? 1.092 -10.092 -1.847 1.00 93.94 81 ALA A C 1
ATOM 648 O O . ALA A 1 81 ? 1.537 -9.782 -2.948 1.00 93.94 81 ALA A O 1
ATOM 649 N N . LEU A 1 82 ? 1.590 -11.122 -1.155 1.00 95.12 82 LEU A N 1
ATOM 650 C CA . LEU A 1 82 ? 2.670 -11.979 -1.662 1.00 95.12 82 LEU A CA 1
ATOM 651 C C . LEU A 1 82 ? 2.248 -12.777 -2.904 1.00 95.12 82 LEU A C 1
ATOM 653 O O . LEU A 1 82 ? 2.998 -12.846 -3.884 1.00 95.12 82 LEU A O 1
ATOM 657 N N . VAL A 1 83 ? 1.041 -13.351 -2.886 1.00 95.25 83 VAL A N 1
ATOM 658 C CA . VAL A 1 83 ? 0.478 -14.079 -4.035 1.00 95.25 83 VAL A CA 1
ATOM 659 C C . VAL A 1 83 ? 0.220 -13.121 -5.196 1.00 95.25 83 VAL A C 1
ATOM 661 O O . VAL A 1 83 ? 0.657 -13.380 -6.319 1.00 95.25 83 VAL A O 1
ATOM 664 N N . PHE A 1 84 ? -0.419 -11.982 -4.914 1.00 94.69 84 PHE A N 1
ATOM 665 C CA . PHE A 1 84 ? -0.666 -10.927 -5.891 1.00 94.69 84 PHE A CA 1
ATOM 666 C C . PHE A 1 84 ? 0.636 -10.447 -6.529 1.00 94.69 84 PHE A C 1
ATOM 668 O O . PHE A 1 84 ? 0.729 -10.414 -7.750 1.00 94.69 84 PHE A O 1
ATOM 675 N N . LEU A 1 85 ? 1.657 -10.127 -5.730 1.00 94.94 85 LEU A N 1
ATOM 676 C CA . LEU A 1 85 ? 2.928 -9.607 -6.227 1.00 94.94 85 LEU A CA 1
ATOM 677 C C . LEU A 1 85 ? 3.658 -10.642 -7.085 1.00 94.94 85 LEU A C 1
ATOM 679 O O . LEU A 1 85 ? 4.227 -10.285 -8.110 1.00 94.94 85 LEU A O 1
ATOM 683 N N . THR A 1 86 ? 3.611 -11.922 -6.713 1.00 96.06 86 THR A N 1
ATOM 684 C CA . THR A 1 86 ? 4.242 -12.998 -7.488 1.00 96.06 86 THR A CA 1
ATOM 685 C C . THR A 1 86 ? 3.570 -13.170 -8.852 1.00 96.06 86 THR A C 1
ATOM 687 O O . THR A 1 86 ? 4.258 -13.239 -9.871 1.00 96.06 86 THR A O 1
ATOM 690 N N . LEU A 1 87 ? 2.234 -13.186 -8.898 1.00 95.38 87 LEU A N 1
ATOM 691 C CA . LEU A 1 87 ? 1.482 -13.236 -10.156 1.00 95.38 87 LEU A CA 1
ATOM 692 C C . LEU A 1 87 ? 1.697 -11.966 -10.986 1.00 95.38 87 LEU A C 1
ATOM 694 O O . LEU A 1 87 ? 1.970 -12.040 -12.181 1.00 95.38 87 LEU A O 1
ATOM 698 N N . PHE A 1 88 ? 1.635 -10.801 -10.350 1.00 95.50 88 PHE A N 1
ATOM 699 C CA . PHE A 1 88 ? 1.825 -9.507 -10.992 1.00 95.50 88 PHE A CA 1
ATOM 700 C C . PHE A 1 88 ? 3.218 -9.378 -11.622 1.00 95.50 88 PHE A C 1
ATOM 702 O O . PHE A 1 88 ? 3.341 -8.995 -12.785 1.00 95.50 88 PHE A O 1
ATOM 709 N N . LEU A 1 89 ? 4.271 -9.756 -10.892 1.00 95.88 89 LEU A N 1
ATOM 710 C CA . LEU A 1 89 ? 5.636 -9.770 -11.415 1.00 95.88 89 LEU A CA 1
ATOM 711 C C . LEU A 1 89 ? 5.803 -10.795 -12.538 1.00 95.88 89 LEU A C 1
ATOM 713 O O . LEU A 1 89 ? 6.521 -10.515 -13.494 1.00 95.88 89 LEU A O 1
ATOM 717 N N . ASN A 1 90 ? 5.122 -11.944 -12.476 1.00 96.38 90 ASN A N 1
ATOM 718 C CA . ASN A 1 90 ? 5.125 -12.907 -13.575 1.00 96.3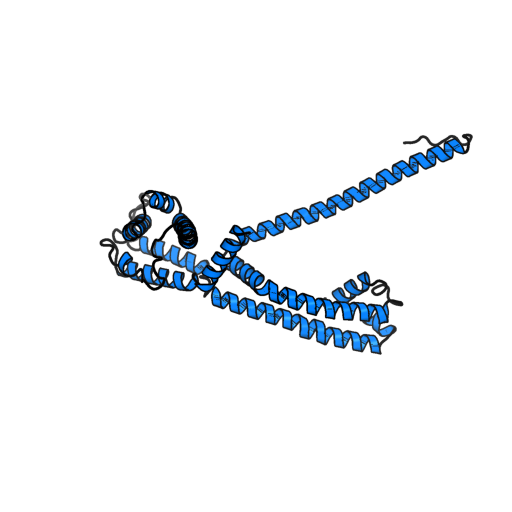8 90 ASN A CA 1
ATOM 719 C C . ASN A 1 90 ? 4.573 -12.283 -14.869 1.00 96.38 90 ASN A C 1
ATOM 721 O O . ASN A 1 90 ? 5.219 -12.385 -15.910 1.00 96.38 90 ASN A O 1
ATOM 725 N N . PHE A 1 91 ? 3.455 -11.553 -14.796 1.00 95.25 91 PHE A N 1
ATOM 726 C CA . PHE A 1 91 ? 2.915 -10.826 -15.949 1.00 95.25 91 PHE A CA 1
ATOM 727 C C . PHE A 1 91 ? 3.828 -9.692 -16.421 1.00 95.25 91 PHE A C 1
ATOM 729 O O . PHE A 1 91 ? 3.990 -9.524 -17.631 1.00 95.25 91 PHE A O 1
ATOM 736 N N . ALA A 1 92 ? 4.460 -8.959 -15.500 1.00 96.06 92 ALA A N 1
ATOM 737 C CA . ALA A 1 92 ? 5.398 -7.892 -15.839 1.00 96.06 92 ALA A CA 1
ATOM 738 C C . ALA A 1 92 ? 6.638 -8.425 -16.571 1.00 96.06 92 ALA A C 1
ATOM 740 O O . ALA A 1 92 ? 7.021 -7.897 -17.615 1.00 96.06 92 ALA A O 1
ATOM 741 N N . PHE A 1 93 ? 7.239 -9.510 -16.076 1.00 95.81 93 PHE A N 1
ATOM 742 C CA . PHE A 1 93 ? 8.359 -10.166 -16.752 1.00 95.81 93 PHE A CA 1
ATOM 743 C C . PHE A 1 93 ? 7.930 -10.879 -18.037 1.00 95.81 93 PHE A C 1
ATOM 745 O O . PHE A 1 93 ? 8.690 -10.891 -19.002 1.00 95.81 93 PHE A O 1
ATOM 752 N N . GLY A 1 94 ? 6.709 -11.416 -18.093 1.00 94.38 94 GLY A N 1
ATOM 753 C CA . GLY A 1 94 ? 6.127 -11.966 -19.315 1.00 94.38 94 GLY A CA 1
ATOM 754 C C . GLY A 1 94 ? 5.983 -10.907 -20.409 1.00 94.38 94 GLY A C 1
ATOM 755 O O . GLY A 1 94 ? 6.402 -11.134 -21.540 1.00 94.38 94 GLY A O 1
ATOM 756 N N . GLY A 1 95 ? 5.478 -9.718 -20.071 1.00 93.06 95 GLY A N 1
ATOM 757 C CA . GLY A 1 95 ? 5.395 -8.607 -21.018 1.00 93.06 95 GLY A CA 1
ATOM 758 C C . GLY A 1 95 ? 6.772 -8.055 -21.406 1.00 93.06 95 GLY A C 1
ATOM 759 O O . GLY A 1 95 ? 7.010 -7.767 -22.577 1.00 93.06 95 GLY A O 1
ATOM 760 N N . PHE A 1 96 ? 7.722 -8.008 -20.464 1.00 95.50 96 PHE A N 1
ATOM 761 C CA . PHE A 1 96 ? 9.124 -7.688 -20.754 1.00 95.50 96 PHE A CA 1
ATOM 762 C C . PHE A 1 96 ? 9.731 -8.672 -21.767 1.00 95.50 96 PHE A C 1
ATOM 764 O O . PHE A 1 96 ? 10.408 -8.257 -22.702 1.00 95.50 96 PHE A O 1
ATOM 771 N N . ALA A 1 97 ? 9.457 -9.970 -21.626 1.00 94.50 97 ALA A N 1
ATOM 772 C CA . ALA A 1 97 ? 9.970 -10.991 -22.535 1.00 94.50 97 ALA A CA 1
ATOM 773 C C . ALA A 1 97 ? 9.370 -10.895 -23.950 1.00 94.50 97 ALA A C 1
ATOM 775 O O . ALA A 1 97 ? 10.067 -11.188 -24.918 1.00 94.50 97 ALA A O 1
ATOM 776 N N . ILE A 1 98 ? 8.103 -10.484 -24.079 1.00 93.19 98 ILE A N 1
ATOM 777 C CA . ILE A 1 98 ? 7.426 -10.369 -25.380 1.00 93.19 98 ILE A CA 1
ATOM 778 C C . ILE A 1 98 ? 7.802 -9.057 -26.087 1.00 93.19 98 ILE A C 1
ATOM 780 O O . ILE A 1 98 ? 8.186 -9.082 -27.255 1.00 93.19 98 ILE A O 1
ATOM 784 N N . TRP A 1 99 ? 7.707 -7.915 -25.397 1.00 94.06 99 TRP A N 1
ATOM 785 C CA . TRP A 1 99 ? 7.823 -6.584 -26.014 1.00 94.06 99 TRP A CA 1
ATOM 786 C C . TRP A 1 99 ? 9.090 -5.811 -25.649 1.00 94.06 99 TRP A C 1
ATOM 788 O O . TRP A 1 99 ? 9.315 -4.734 -26.201 1.00 94.06 99 TRP A O 1
ATOM 798 N N . GLY A 1 100 ? 9.936 -6.322 -24.753 1.00 93.00 100 GLY A N 1
ATOM 799 C CA . GLY A 1 100 ? 11.045 -5.546 -24.191 1.00 93.00 100 GLY A CA 1
ATOM 800 C C . GLY A 1 100 ? 12.118 -5.116 -25.188 1.00 93.00 100 GLY A C 1
ATOM 801 O O . GLY A 1 100 ? 12.812 -4.133 -24.951 1.00 93.00 100 GLY A O 1
ATOM 802 N N . LEU A 1 101 ? 12.231 -5.794 -26.333 1.00 91.75 101 LEU A N 1
ATOM 803 C CA . LEU A 1 101 ? 13.160 -5.406 -27.401 1.00 91.75 101 LEU A CA 1
ATOM 804 C C . LEU A 1 101 ? 12.596 -4.347 -28.357 1.00 91.75 101 LEU A C 1
ATOM 806 O O . LEU A 1 101 ? 13.352 -3.781 -29.141 1.00 91.75 101 LEU A O 1
ATOM 810 N N . VAL A 1 102 ? 11.285 -4.104 -28.323 1.00 91.94 102 VAL A N 1
ATOM 811 C CA . VAL A 1 102 ? 10.576 -3.335 -29.355 1.00 91.94 102 VAL A CA 1
ATOM 812 C C . VAL A 1 102 ? 9.947 -2.067 -28.787 1.00 91.94 102 VAL A C 1
ATOM 814 O O . VAL A 1 102 ? 10.043 -1.003 -29.393 1.00 91.94 102 VAL A O 1
ATOM 817 N N . LEU A 1 103 ? 9.319 -2.162 -27.614 1.00 93.56 103 LEU A N 1
ATOM 818 C CA . LEU A 1 103 ? 8.621 -1.049 -26.980 1.00 93.56 103 LEU A CA 1
ATOM 819 C C . LEU A 1 103 ? 9.461 -0.453 -25.851 1.00 93.56 103 LEU A C 1
ATOM 821 O O . LEU A 1 103 ? 9.894 -1.158 -24.938 1.00 93.56 103 LEU A O 1
ATOM 825 N N . GLU A 1 104 ? 9.626 0.873 -25.854 1.00 92.12 104 GLU A N 1
ATOM 826 C CA . GLU A 1 104 ? 10.380 1.563 -24.802 1.00 92.12 104 GLU A CA 1
ATOM 827 C C . GLU A 1 104 ? 9.753 1.341 -23.413 1.00 92.12 104 GLU A C 1
ATOM 829 O O . GLU A 1 104 ? 10.470 1.167 -22.424 1.00 92.12 104 GLU A O 1
ATOM 834 N N . GLU A 1 105 ? 8.424 1.268 -23.343 1.00 92.44 105 GLU A N 1
ATOM 835 C CA . GLU A 1 105 ? 7.647 1.006 -22.122 1.00 92.44 105 GLU A CA 1
ATOM 836 C C . GLU A 1 105 ? 7.980 -0.348 -21.474 1.00 92.44 105 GLU A C 1
ATOM 838 O O . GLU A 1 105 ? 7.786 -0.531 -20.272 1.00 92.44 105 GLU A O 1
ATOM 843 N N . TRP A 1 106 ? 8.540 -1.276 -22.248 1.00 93.81 106 TRP A N 1
ATOM 844 C CA . TRP A 1 106 ? 8.937 -2.611 -21.808 1.00 93.81 106 TRP A CA 1
ATOM 845 C C . TRP A 1 106 ? 10.456 -2.800 -21.810 1.00 93.81 106 TRP A C 1
ATOM 847 O O . TRP A 1 106 ? 10.929 -3.884 -21.511 1.00 93.81 106 TRP A O 1
ATOM 857 N N . SER A 1 107 ? 11.241 -1.762 -22.110 1.00 93.12 107 SER A N 1
ATOM 858 C CA . SER A 1 107 ? 12.692 -1.887 -22.341 1.00 93.12 107 SER A CA 1
ATOM 859 C C . SER A 1 107 ? 13.524 -2.264 -21.114 1.00 93.12 107 SER A C 1
ATOM 861 O O . SER A 1 107 ? 14.621 -2.802 -21.247 1.00 93.12 107 SER A O 1
ATOM 863 N N . THR A 1 108 ? 13.036 -1.993 -19.903 1.00 95.25 108 THR A N 1
ATOM 864 C CA . THR A 1 108 ? 13.720 -2.361 -18.656 1.00 95.25 108 THR A CA 1
ATOM 865 C C . THR A 1 108 ? 12.741 -3.051 -17.713 1.00 95.25 108 THR A C 1
ATOM 867 O O . THR A 1 108 ? 11.548 -2.749 -17.759 1.00 95.25 108 THR A O 1
ATOM 870 N N . PRO A 1 109 ? 13.203 -3.938 -16.812 1.00 92.69 109 PRO A N 1
ATOM 871 C CA . PRO A 1 109 ? 12.314 -4.623 -15.872 1.00 92.69 109 PRO A CA 1
ATOM 872 C C . PRO A 1 109 ? 11.543 -3.641 -14.979 1.00 92.69 109 PRO A C 1
ATOM 874 O O . PRO A 1 109 ? 10.373 -3.857 -14.684 1.00 92.69 109 PRO A O 1
ATOM 877 N N . VAL A 1 110 ? 12.163 -2.516 -14.605 1.00 95.25 110 VAL A N 1
ATOM 878 C CA . VAL A 1 110 ? 11.494 -1.455 -13.837 1.00 95.25 110 VAL A CA 1
ATOM 879 C C . V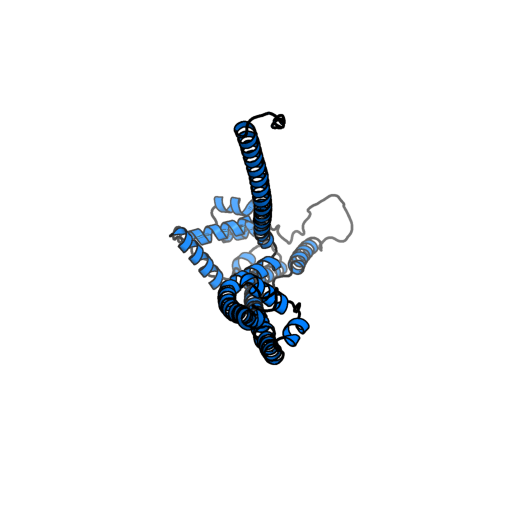AL A 1 110 ? 10.403 -0.782 -14.672 1.00 95.25 110 VAL A C 1
ATOM 881 O O . VAL A 1 110 ? 9.292 -0.602 -14.179 1.00 95.25 110 VAL A O 1
ATOM 884 N N . LYS A 1 111 ? 10.685 -0.452 -15.942 1.00 94.31 111 LYS A N 1
ATOM 885 C CA . LYS A 1 111 ? 9.673 0.106 -16.850 1.00 94.31 111 LYS A CA 1
ATOM 886 C C . LYS A 1 111 ? 8.536 -0.894 -17.083 1.00 94.31 111 LYS A C 1
ATOM 888 O O . LYS A 1 111 ? 7.388 -0.497 -16.974 1.00 94.31 111 LYS A O 1
ATOM 893 N N . ALA A 1 112 ? 8.824 -2.184 -17.256 1.00 95.06 112 ALA A N 1
ATOM 894 C CA . ALA A 1 112 ? 7.810 -3.228 -17.416 1.00 95.06 112 ALA A CA 1
ATOM 895 C C . ALA A 1 112 ? 6.878 -3.350 -16.196 1.00 95.06 112 ALA A C 1
ATOM 897 O O . ALA A 1 112 ? 5.663 -3.456 -16.358 1.00 95.06 112 ALA A O 1
ATOM 898 N N . VAL A 1 113 ? 7.413 -3.268 -14.971 1.00 95.88 113 VAL A N 1
ATOM 899 C CA . VAL A 1 113 ? 6.602 -3.222 -13.739 1.00 95.88 113 VAL A CA 1
ATOM 900 C C . VAL A 1 113 ? 5.700 -1.986 -13.723 1.00 95.88 113 VAL A C 1
ATOM 902 O O . VAL A 1 113 ? 4.510 -2.104 -13.440 1.00 95.88 113 VAL A O 1
ATOM 905 N N . VAL A 1 114 ? 6.233 -0.811 -14.075 1.00 95.56 114 VAL A N 1
ATOM 906 C CA . VAL A 1 114 ? 5.447 0.432 -14.160 1.00 95.56 114 VAL A CA 1
ATOM 907 C C . VAL A 1 114 ? 4.361 0.330 -15.231 1.00 95.56 114 VAL A C 1
ATOM 909 O O . VAL A 1 114 ? 3.220 0.693 -14.969 1.00 95.56 114 VAL A O 1
ATOM 912 N N . THR A 1 115 ? 4.667 -0.208 -16.407 1.00 94.88 115 THR A N 1
ATOM 913 C CA . THR A 1 115 ? 3.703 -0.385 -17.502 1.00 94.88 115 THR A CA 1
ATOM 914 C C . THR A 1 115 ? 2.620 -1.399 -17.139 1.00 94.88 115 THR A C 1
ATOM 916 O O . THR A 1 115 ? 1.447 -1.176 -17.421 1.00 94.88 115 THR A O 1
ATOM 919 N N . THR A 1 116 ? 2.965 -2.459 -16.406 1.00 95.00 116 THR A N 1
ATOM 920 C CA . THR A 1 116 ? 1.981 -3.418 -15.870 1.00 95.00 116 THR A CA 1
ATOM 921 C C . THR A 1 116 ? 1.108 -2.781 -14.777 1.00 95.00 116 THR A C 1
ATOM 923 O O . THR A 1 116 ? -0.079 -3.087 -14.676 1.00 95.00 116 THR A O 1
ATOM 926 N N . LEU A 1 117 ? 1.646 -1.843 -13.982 1.00 94.50 117 LEU A N 1
ATOM 927 C CA . LEU A 1 117 ? 0.853 -1.054 -13.025 1.00 94.50 117 LEU A CA 1
ATOM 928 C C . LEU A 1 117 ? -0.098 -0.096 -13.751 1.00 94.50 117 LEU A C 1
ATOM 930 O O . LEU A 1 117 ? -1.243 0.056 -13.332 1.00 94.50 117 LEU A O 1
ATOM 934 N N . ARG A 1 118 ? 0.339 0.521 -14.854 1.00 93.62 118 ARG A N 1
ATOM 935 C CA . ARG A 1 118 ? -0.543 1.337 -15.701 1.00 93.62 118 ARG A CA 1
ATOM 936 C C . ARG A 1 118 ? -1.642 0.488 -16.344 1.00 93.62 118 ARG A C 1
ATOM 938 O O . ARG A 1 118 ? -2.801 0.893 -16.326 1.00 93.62 118 ARG A O 1
ATOM 945 N N . ALA A 1 119 ? -1.322 -0.739 -16.760 1.00 92.75 119 ALA A N 1
ATOM 946 C CA . ALA A 1 119 ? -2.314 -1.704 -17.231 1.00 92.75 119 ALA A CA 1
ATOM 947 C C . ALA A 1 119 ? -3.373 -2.030 -16.163 1.00 92.75 119 ALA A C 1
ATOM 949 O O . ALA A 1 119 ? -4.550 -2.148 -16.493 1.00 92.75 119 ALA A O 1
ATOM 950 N N . LEU A 1 120 ? -2.992 -2.110 -14.880 1.00 92.19 120 LEU A N 1
ATOM 951 C CA . LEU A 1 120 ? -3.942 -2.275 -13.771 1.00 92.19 120 LEU A CA 1
ATOM 952 C C . LEU A 1 120 ? -4.888 -1.070 -13.623 1.00 92.19 120 LEU A C 1
ATOM 954 O O . LEU A 1 120 ? -6.048 -1.244 -13.261 1.00 92.19 120 LEU A O 1
ATOM 958 N N . MET A 1 121 ? -4.407 0.140 -13.921 1.00 90.69 121 MET A N 1
ATOM 959 C CA . MET A 1 121 ? -5.216 1.368 -13.943 1.00 90.69 121 MET A CA 1
ATOM 960 C C . MET A 1 121 ? -6.059 1.516 -15.223 1.00 90.69 121 MET A C 1
ATOM 962 O O . MET A 1 121 ? -6.889 2.419 -15.298 1.00 90.69 121 MET A O 1
ATOM 966 N N . GLY A 1 122 ? -5.865 0.641 -16.215 1.00 90.06 122 GLY A N 1
ATOM 967 C CA . GLY A 1 122 ? -6.514 0.713 -17.527 1.00 90.06 122 GLY A CA 1
ATOM 968 C C . GLY A 1 122 ? -5.825 1.646 -18.530 1.00 90.06 122 GLY A C 1
ATOM 969 O O . GLY A 1 122 ? -6.354 1.849 -19.618 1.00 90.06 122 GLY A O 1
ATOM 970 N N . ASP A 1 123 ? -4.657 2.192 -18.191 1.00 91.00 123 ASP A N 1
ATOM 971 C CA . ASP A 1 123 ? -3.852 3.052 -19.062 1.00 91.00 123 ASP A CA 1
ATOM 972 C C . ASP A 1 123 ? -2.783 2.208 -19.771 1.00 91.00 123 ASP A C 1
ATOM 974 O O . ASP A 1 123 ? -1.675 2.015 -19.272 1.00 91.00 123 ASP A O 1
ATOM 978 N N . LEU A 1 124 ? -3.139 1.605 -20.907 1.00 89.69 124 LEU A N 1
ATOM 979 C CA . LEU A 1 124 ? -2.229 0.759 -21.681 1.00 89.69 124 LEU A CA 1
ATOM 980 C C . LEU A 1 124 ? -2.355 1.043 -23.178 1.00 89.69 124 LEU A C 1
ATOM 982 O O . LEU A 1 124 ? -3.453 1.052 -23.735 1.00 89.69 124 LEU A O 1
ATOM 986 N N . SER A 1 125 ? -1.210 1.200 -23.840 1.00 89.38 125 SER A N 1
ATOM 987 C CA . SER A 1 125 ? -1.068 1.410 -25.284 1.00 89.38 125 SER A CA 1
ATOM 988 C C . SER A 1 125 ? -1.288 0.106 -26.077 1.00 89.38 125 SER A C 1
ATOM 990 O O . SER A 1 125 ? -0.403 -0.403 -26.764 1.00 89.38 125 SER A O 1
ATOM 992 N N . LEU A 1 126 ? -2.499 -0.463 -25.990 1.00 89.31 126 LEU A N 1
ATOM 993 C CA . LEU A 1 126 ? -2.841 -1.743 -26.630 1.00 89.31 126 LEU A CA 1
ATOM 994 C C . LEU A 1 126 ? -2.628 -1.744 -28.149 1.00 89.31 126 LEU A C 1
ATOM 996 O O . LEU A 1 126 ? -2.248 -2.775 -28.695 1.00 89.31 126 LEU A O 1
ATOM 1000 N N . GLU A 1 127 ? -2.836 -0.608 -28.816 1.00 91.06 127 GLU A N 1
ATOM 1001 C CA . GLU A 1 127 ? -2.595 -0.440 -30.256 1.00 91.06 127 GLU A CA 1
ATOM 1002 C C . GLU A 1 127 ? -1.133 -0.743 -30.611 1.00 91.06 127 GLU A C 1
ATOM 1004 O O . GLU A 1 127 ? -0.858 -1.648 -31.396 1.00 91.06 127 GLU A O 1
ATOM 1009 N N . ALA A 1 128 ? -0.192 -0.096 -29.915 1.00 90.19 128 ALA A N 1
ATOM 1010 C CA . ALA A 1 128 ? 1.236 -0.296 -30.129 1.00 90.19 128 ALA A CA 1
ATOM 1011 C C . ALA A 1 128 ? 1.664 -1.745 -29.858 1.00 90.19 128 ALA A C 1
ATOM 1013 O O . ALA A 1 128 ? 2.515 -2.281 -30.558 1.00 90.19 128 ALA A O 1
ATOM 1014 N N . MET A 1 129 ? 1.074 -2.412 -28.864 1.00 91.50 129 MET A N 1
ATOM 1015 C CA . MET A 1 129 ? 1.354 -3.826 -28.599 1.00 91.50 129 MET A CA 1
ATOM 1016 C C . MET A 1 129 ? 0.783 -4.752 -29.679 1.00 91.50 129 MET A C 1
ATOM 1018 O O . MET A 1 129 ? 1.398 -5.767 -30.024 1.00 91.50 129 MET A O 1
ATOM 1022 N N . TYR A 1 130 ? -0.417 -4.448 -30.172 1.00 94.00 130 TYR A N 1
ATOM 1023 C CA . TYR A 1 130 ? -1.129 -5.270 -31.143 1.00 94.00 130 TYR A CA 1
ATOM 1024 C C . TYR A 1 130 ? -0.446 -5.248 -32.512 1.00 94.00 130 TYR A C 1
ATOM 1026 O O . TYR A 1 130 ? -0.348 -6.300 -33.141 1.00 94.00 130 TYR A O 1
ATOM 1034 N N . ASP A 1 131 ? 0.105 -4.102 -32.918 1.00 93.06 131 ASP A N 1
ATOM 1035 C CA . ASP A 1 131 ? 0.819 -3.944 -34.190 1.00 93.06 131 ASP A CA 1
ATOM 1036 C C . ASP A 1 131 ? 2.034 -4.876 -34.321 1.00 93.06 131 ASP A C 1
ATOM 1038 O O . ASP A 1 131 ? 2.315 -5.387 -35.406 1.00 93.06 131 ASP A O 1
ATOM 1042 N N . TYR A 1 132 ? 2.742 -5.149 -33.219 1.00 91.12 132 TYR A N 1
ATOM 1043 C CA . TYR A 1 132 ? 3.915 -6.030 -33.239 1.00 91.12 132 TYR A CA 1
ATOM 1044 C C . TYR A 1 132 ? 3.575 -7.511 -33.060 1.00 91.12 132 TYR A C 1
ATOM 1046 O O . TYR A 1 132 ? 4.142 -8.362 -33.745 1.00 91.12 132 TYR A O 1
ATOM 1054 N N . ALA A 1 133 ? 2.695 -7.846 -32.112 1.00 91.94 133 ALA A N 1
ATOM 1055 C CA . ALA A 1 133 ? 2.422 -9.236 -31.746 1.00 91.94 133 ALA A CA 1
ATOM 1056 C C . ALA A 1 133 ? 0.936 -9.454 -31.402 1.00 91.94 133 ALA A C 1
ATOM 1058 O O . ALA A 1 133 ? 0.601 -9.697 -30.241 1.00 91.94 133 ALA A O 1
ATOM 1059 N N . PRO A 1 134 ? 0.024 -9.442 -32.390 1.00 92.19 134 PRO A N 1
ATOM 1060 C CA . PRO A 1 134 ? -1.422 -9.368 -32.152 1.00 92.19 134 PRO A CA 1
ATOM 1061 C C . PRO A 1 134 ? -1.964 -10.547 -31.334 1.00 92.19 134 PRO A C 1
ATOM 1063 O O . PRO A 1 134 ? -2.796 -10.371 -30.441 1.00 92.19 134 PRO A O 1
ATOM 1066 N N . PHE A 1 135 ? -1.457 -11.759 -31.583 1.00 93.75 135 PHE A N 1
ATOM 1067 C CA . PHE A 1 135 ? -1.858 -12.951 -30.835 1.00 93.75 135 PHE A CA 1
ATOM 1068 C C . PHE A 1 135 ? -1.374 -12.907 -29.379 1.00 93.75 135 PHE A C 1
ATOM 1070 O O . PHE A 1 135 ? -2.173 -13.079 -28.459 1.00 93.75 135 PHE A O 1
ATOM 1077 N N . ALA A 1 136 ? -0.084 -12.629 -29.161 1.00 93.56 136 ALA A N 1
ATOM 1078 C CA . ALA A 1 136 ? 0.502 -12.565 -27.824 1.00 93.56 136 ALA A CA 1
ATOM 1079 C C . ALA A 1 136 ? -0.128 -11.444 -26.984 1.00 93.56 136 ALA A C 1
ATOM 1081 O O . ALA A 1 136 ? -0.474 -11.678 -25.829 1.00 93.56 136 ALA A O 1
ATOM 1082 N N . THR A 1 137 ? -0.366 -10.273 -27.585 1.00 94.00 137 THR A N 1
ATOM 1083 C CA . THR A 1 137 ? -1.050 -9.132 -26.956 1.00 94.00 137 THR A CA 1
ATOM 1084 C C . THR A 1 137 ? -2.451 -9.508 -26.508 1.00 94.00 137 THR A C 1
ATOM 1086 O O . THR A 1 137 ? -2.816 -9.271 -25.359 1.00 94.00 137 THR A O 1
ATOM 1089 N N . THR A 1 138 ? -3.222 -10.161 -27.379 1.00 94.25 138 THR A N 1
ATOM 1090 C CA . THR A 1 138 ? -4.597 -10.564 -27.061 1.00 94.25 138 THR A CA 1
ATOM 1091 C C . T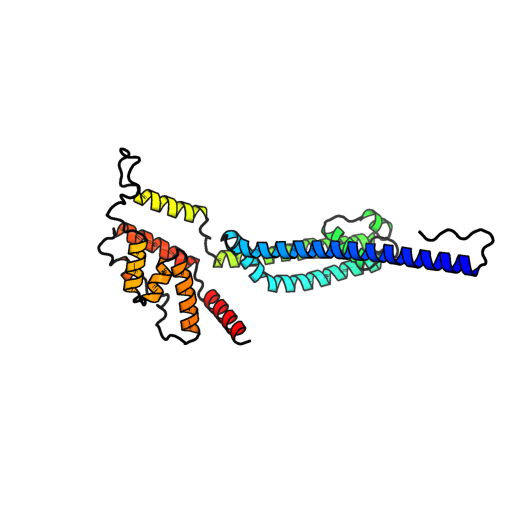HR A 1 138 ? -4.639 -11.572 -25.913 1.00 94.25 138 THR A C 1
ATOM 1093 O O . THR A 1 138 ? -5.434 -11.414 -24.983 1.00 94.25 138 THR A O 1
ATOM 1096 N N . VAL A 1 139 ? -3.776 -12.595 -25.944 1.00 95.75 139 VAL A N 1
ATOM 1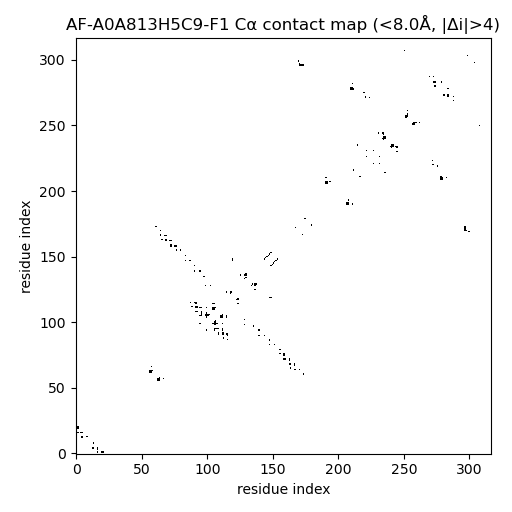097 C CA . VAL A 1 139 ? -3.720 -13.625 -24.893 1.00 95.75 139 VAL A CA 1
ATOM 1098 C C . VAL A 1 139 ? -3.232 -13.033 -23.574 1.00 95.75 139 VAL A C 1
ATOM 1100 O O . VAL A 1 139 ? -3.864 -13.255 -22.540 1.00 95.75 139 VAL A O 1
ATOM 1103 N N . TRP A 1 140 ? -2.149 -12.256 -23.594 1.00 95.38 140 TRP A N 1
ATOM 1104 C CA . TRP A 1 140 ? -1.596 -11.624 -22.397 1.00 95.38 140 TRP A CA 1
ATOM 1105 C C . TRP A 1 140 ? -2.610 -10.672 -21.761 1.00 95.38 140 TRP A C 1
ATOM 1107 O O . TRP A 1 140 ? -2.896 -10.802 -20.577 1.00 95.38 140 TRP A O 1
ATOM 1117 N N . PHE A 1 141 ? -3.239 -9.789 -22.545 1.00 94.25 141 PHE A N 1
ATOM 1118 C CA . PHE A 1 141 ? -4.230 -8.844 -22.026 1.00 94.25 141 PHE A CA 1
ATOM 1119 C C . PHE A 1 141 ? -5.461 -9.558 -21.459 1.00 94.25 141 PHE A C 1
ATOM 1121 O O . PHE A 1 141 ? -5.887 -9.259 -20.346 1.00 94.25 141 PHE A O 1
ATOM 1128 N N . SER A 1 142 ? -6.006 -10.545 -22.178 1.00 94.69 142 SER A N 1
ATOM 1129 C CA . SER A 1 142 ? -7.193 -11.284 -21.723 1.00 94.69 142 SER A CA 1
ATOM 1130 C C . SER A 1 142 ? -6.920 -12.066 -20.436 1.00 94.69 142 SER A C 1
ATOM 1132 O O . SER A 1 142 ? -7.742 -12.071 -19.518 1.00 94.69 142 SER A O 1
ATOM 1134 N N . THR A 1 143 ? -5.754 -12.714 -20.342 1.00 95.44 143 THR A N 1
ATOM 1135 C CA . THR A 1 143 ? -5.358 -13.470 -19.144 1.00 95.44 143 THR A CA 1
ATOM 1136 C C . THR A 1 143 ? -5.007 -12.552 -17.978 1.00 95.44 143 THR A C 1
ATOM 1138 O O . THR A 1 143 ? -5.420 -12.843 -16.857 1.00 95.44 143 THR A O 1
ATOM 1141 N N . PHE A 1 144 ? -4.344 -11.419 -18.219 1.00 95.12 144 PHE A N 1
ATOM 1142 C CA . PHE A 1 144 ? -4.075 -10.393 -17.210 1.00 95.12 144 PHE A CA 1
ATOM 1143 C C . PHE A 1 144 ? -5.374 -9.793 -16.657 1.00 95.12 144 PHE A C 1
ATOM 1145 O O . PHE A 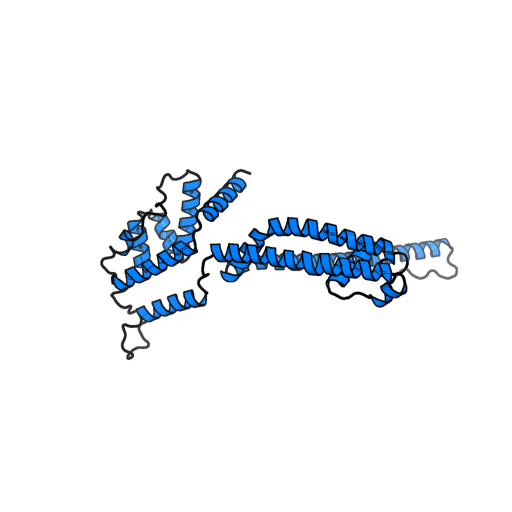1 144 ? -5.572 -9.755 -15.443 1.00 95.12 144 PHE A O 1
ATOM 1152 N N . PHE A 1 145 ? -6.299 -9.397 -17.534 1.00 94.31 145 PHE A N 1
ATOM 1153 C CA . PHE A 1 145 ? -7.591 -8.836 -17.142 1.00 94.31 145 PHE A CA 1
ATOM 1154 C C . PHE A 1 145 ? -8.426 -9.843 -16.339 1.00 94.31 145 PHE A C 1
ATOM 1156 O O . PHE A 1 145 ? -8.955 -9.518 -15.278 1.00 94.31 145 PHE A O 1
ATOM 1163 N N . CYS A 1 146 ? -8.508 -11.095 -16.794 1.00 95.50 146 CYS A N 1
ATOM 1164 C CA . CYS A 1 146 ? -9.254 -12.127 -16.077 1.00 95.50 146 CYS A CA 1
ATOM 1165 C C . CYS A 1 146 ? -8.615 -12.465 -14.717 1.00 95.50 146 CYS A C 1
ATOM 1167 O O . CYS A 1 146 ? -9.297 -12.511 -13.698 1.00 95.50 146 CYS A O 1
ATOM 1169 N N . SER A 1 147 ? -7.299 -12.666 -14.663 1.00 94.69 147 SER A N 1
ATOM 1170 C CA . SER A 1 147 ? -6.631 -13.102 -13.431 1.00 94.69 147 SER A CA 1
ATOM 1171 C C . SER A 1 147 ? -6.434 -11.971 -12.418 1.00 94.69 147 SER A C 1
ATOM 1173 O O . SER A 1 147 ? -6.888 -12.081 -11.283 1.00 94.69 147 SER A O 1
ATOM 1175 N N . ILE A 1 148 ? -5.784 -10.872 -12.800 1.00 94.50 148 ILE A N 1
ATOM 1176 C CA . ILE A 1 148 ? -5.410 -9.803 -11.869 1.00 94.50 148 ILE A CA 1
ATOM 1177 C C . ILE A 1 148 ? -6.607 -8.897 -11.580 1.00 94.50 148 ILE A C 1
ATOM 1179 O O . ILE A 1 148 ? -6.937 -8.668 -10.417 1.00 94.50 148 ILE A O 1
ATOM 1183 N N . VAL A 1 149 ? -7.281 -8.402 -12.621 1.00 92.12 149 VAL A N 1
ATOM 1184 C CA . VAL A 1 149 ? -8.371 -7.430 -12.442 1.00 92.12 149 VAL A CA 1
ATOM 1185 C C . VAL A 1 149 ? -9.627 -8.120 -11.920 1.00 92.12 149 VAL A C 1
ATOM 1187 O O . VAL A 1 149 ? -10.165 -7.709 -10.899 1.00 92.12 149 VAL A O 1
ATOM 1190 N N . MET A 1 150 ? -10.091 -9.187 -12.572 1.00 94.19 150 MET A N 1
ATOM 1191 C CA . MET A 1 150 ? -11.345 -9.829 -12.168 1.00 94.19 150 MET A CA 1
ATOM 1192 C C . MET A 1 150 ? -11.174 -10.744 -10.955 1.00 94.19 150 MET A C 1
ATOM 1194 O O . MET A 1 150 ? -11.965 -10.641 -10.026 1.00 94.19 150 MET A O 1
ATOM 1198 N N . VAL A 1 151 ? -10.183 -11.638 -10.916 1.00 95.00 151 VAL A N 1
ATOM 1199 C CA . VAL A 1 151 ? -10.067 -12.578 -9.785 1.00 95.00 151 VAL A CA 1
ATOM 1200 C C . VAL A 1 151 ? -9.365 -11.936 -8.586 1.00 95.00 151 VAL A C 1
ATOM 1202 O O . VAL A 1 151 ? -9.946 -11.902 -7.503 1.00 95.00 151 VAL A O 1
ATOM 1205 N N . MET A 1 152 ? -8.146 -11.407 -8.742 1.00 94.44 152 MET A N 1
ATOM 1206 C CA . MET A 1 152 ? -7.361 -10.943 -7.588 1.00 94.44 152 MET A CA 1
ATOM 1207 C C . MET A 1 152 ? -7.951 -9.695 -6.916 1.00 94.44 152 MET A C 1
ATOM 1209 O O . MET A 1 152 ? -8.047 -9.680 -5.690 1.00 94.44 152 MET A O 1
ATOM 1213 N N . LEU A 1 153 ? -8.391 -8.667 -7.659 1.00 92.25 153 LEU A N 1
ATOM 1214 C CA . LEU A 1 153 ? -8.999 -7.483 -7.021 1.00 92.25 153 LEU A CA 1
ATOM 1215 C C . LEU A 1 153 ? -10.330 -7.806 -6.332 1.00 92.25 153 LEU A C 1
ATOM 1217 O O . LEU A 1 153 ? -10.598 -7.284 -5.250 1.00 92.25 153 LEU A O 1
ATOM 1221 N N . ASN A 1 154 ? -11.156 -8.680 -6.914 1.00 93.31 154 ASN A N 1
ATOM 1222 C CA . ASN A 1 154 ? -12.406 -9.078 -6.264 1.00 93.31 154 ASN A CA 1
ATOM 1223 C C . ASN A 1 154 ? -12.154 -9.965 -5.038 1.00 93.31 154 ASN A C 1
ATOM 1225 O O . ASN A 1 154 ? -12.889 -9.855 -4.060 1.00 93.31 154 ASN A O 1
ATOM 1229 N N . LEU A 1 155 ? -11.098 -10.787 -5.044 1.00 94.00 155 LEU A N 1
ATOM 1230 C CA . LEU A 1 155 ? -10.667 -11.530 -3.858 1.00 94.00 155 LEU A CA 1
ATOM 1231 C C . LEU A 1 155 ? -10.175 -10.588 -2.750 1.00 94.00 155 LEU A C 1
ATOM 1233 O O . LEU A 1 155 ? -10.547 -10.774 -1.594 1.00 94.00 155 LEU A O 1
ATOM 1237 N N . LEU A 1 156 ? -9.407 -9.546 -3.094 1.00 92.50 156 LEU A N 1
ATOM 1238 C CA . LEU A 1 156 ? -9.002 -8.501 -2.149 1.00 92.50 156 LEU A CA 1
ATOM 1239 C C . LEU A 1 156 ? -10.222 -7.824 -1.514 1.00 92.50 156 LEU A C 1
ATOM 1241 O O . LEU A 1 156 ? -10.276 -7.658 -0.296 1.00 92.50 156 LEU A O 1
ATOM 1245 N N . LEU A 1 157 ? -11.212 -7.452 -2.330 1.00 91.81 157 LEU A N 1
ATOM 1246 C CA . LEU A 1 157 ? -12.442 -6.835 -1.840 1.00 91.81 157 LEU A CA 1
ATOM 1247 C C . LEU A 1 157 ? -13.222 -7.786 -0.923 1.00 91.81 157 LEU A C 1
ATOM 1249 O O . LEU A 1 157 ? -13.709 -7.353 0.119 1.00 91.81 157 LEU A O 1
ATOM 1253 N N . ALA A 1 158 ? -13.314 -9.067 -1.288 1.00 93.06 158 ALA A N 1
ATOM 1254 C CA . ALA A 1 158 ? -13.973 -10.086 -0.479 1.00 93.06 158 ALA A CA 1
ATOM 1255 C C . ALA A 1 158 ? -13.284 -10.270 0.883 1.00 93.06 158 ALA A C 1
ATOM 1257 O O . ALA A 1 158 ? -13.964 -10.285 1.905 1.00 93.06 158 ALA A O 1
ATOM 1258 N N . LEU A 1 159 ? -11.950 -10.319 0.911 1.00 91.56 159 LEU A N 1
ATOM 1259 C CA . LEU A 1 159 ? -11.154 -10.428 2.137 1.00 91.56 159 LEU A CA 1
ATOM 1260 C C . LEU A 1 159 ? -11.348 -9.208 3.047 1.00 91.56 159 LEU A C 1
ATOM 1262 O O . LEU A 1 159 ? -11.600 -9.350 4.241 1.00 91.56 159 LEU A O 1
ATOM 1266 N N . VAL A 1 160 ? -11.292 -7.996 2.486 1.00 89.56 160 VAL A N 1
ATOM 1267 C CA . VAL A 1 160 ? -11.536 -6.763 3.253 1.00 89.56 160 VAL A CA 1
ATOM 1268 C C . VAL A 1 160 ? -12.969 -6.722 3.789 1.00 89.56 160 VAL A C 1
ATOM 1270 O O . VAL A 1 160 ? -13.189 -6.293 4.923 1.00 89.56 160 VAL A O 1
ATOM 1273 N N . TYR A 1 161 ? -13.945 -7.168 2.995 1.00 89.12 161 TYR A N 1
ATOM 1274 C CA . TYR A 1 161 ? -15.341 -7.233 3.413 1.00 89.12 161 TYR A CA 1
ATOM 1275 C C . TYR A 1 161 ? -15.551 -8.224 4.562 1.00 89.12 161 TYR A C 1
ATOM 1277 O O . TYR A 1 161 ? -16.226 -7.878 5.530 1.00 89.12 161 TYR A O 1
ATOM 1285 N N . ASP A 1 162 ? -14.946 -9.410 4.499 1.00 89.25 162 ASP A N 1
ATOM 1286 C CA . ASP A 1 162 ? -15.049 -10.428 5.546 1.00 89.25 162 ASP A CA 1
ATOM 1287 C C . ASP A 1 162 ? -14.537 -9.894 6.893 1.00 89.25 162 ASP A C 1
ATOM 1289 O O . ASP A 1 162 ? -15.291 -9.818 7.869 1.00 89.25 162 ASP A O 1
ATOM 1293 N N . HIS A 1 163 ? -13.320 -9.339 6.912 1.00 85.44 163 HIS A N 1
ATOM 1294 C CA . HIS A 1 163 ? -12.754 -8.696 8.105 1.00 85.44 163 HIS A CA 1
ATOM 1295 C C . HIS A 1 163 ? -13.587 -7.512 8.599 1.00 85.44 163 HIS A C 1
ATOM 1297 O O . HIS A 1 163 ? -13.767 -7.338 9.807 1.00 85.44 163 HIS A O 1
ATOM 1303 N N . TYR A 1 164 ? -14.141 -6.707 7.689 1.00 84.31 164 TYR A N 1
ATOM 1304 C CA . TYR A 1 164 ? -15.054 -5.625 8.057 1.00 84.31 164 TYR A CA 1
ATOM 1305 C C . TYR A 1 164 ? -16.311 -6.154 8.753 1.00 84.31 164 TYR A C 1
ATOM 1307 O O . TYR A 1 164 ? -16.726 -5.596 9.772 1.00 84.31 164 TYR A O 1
ATOM 1315 N N . THR A 1 165 ? -16.916 -7.232 8.246 1.00 84.56 165 THR A N 1
ATOM 1316 C CA . THR A 1 165 ? -18.094 -7.838 8.880 1.00 84.56 165 THR A CA 1
ATOM 1317 C C . THR A 1 165 ? -17.763 -8.480 10.223 1.00 84.56 165 THR A C 1
ATOM 1319 O O . THR A 1 165 ? -18.529 -8.291 11.169 1.00 84.56 165 THR A O 1
ATOM 1322 N N . MET A 1 166 ? -16.602 -9.128 10.352 1.00 80.25 166 MET A N 1
ATOM 1323 C CA . MET A 1 166 ? -16.117 -9.695 11.610 1.00 80.25 166 MET A CA 1
ATOM 1324 C C . MET A 1 166 ? -15.930 -8.609 12.674 1.00 80.25 166 MET A C 1
ATOM 1326 O O . MET A 1 166 ? -16.483 -8.709 13.770 1.00 80.25 166 MET A O 1
ATOM 1330 N N . VAL A 1 167 ? -15.216 -7.524 12.353 1.00 78.50 167 VAL A N 1
ATOM 1331 C CA . VAL A 1 167 ? -15.000 -6.423 13.304 1.00 78.50 167 VAL A CA 1
ATOM 1332 C C . VAL A 1 167 ? -16.299 -5.684 13.604 1.00 78.50 167 VAL A C 1
ATOM 1334 O O . VAL A 1 167 ? -16.531 -5.293 14.748 1.00 78.50 167 VAL A O 1
ATOM 1337 N N . LYS A 1 168 ? -17.197 -5.530 12.627 1.00 74.44 168 LYS A N 1
ATOM 1338 C CA . LYS A 1 168 ? -18.539 -4.987 12.868 1.00 74.44 168 LYS A CA 1
ATOM 1339 C C . LYS A 1 168 ? -19.375 -5.871 13.794 1.00 74.44 168 LYS A C 1
ATOM 1341 O O . LYS A 1 168 ? -20.100 -5.322 14.617 1.00 74.44 168 LYS A O 1
ATOM 1346 N N . GLY A 1 169 ? -19.250 -7.193 13.691 1.00 71.56 169 GLY A N 1
ATOM 1347 C CA . GLY A 1 169 ? -19.860 -8.148 14.615 1.00 71.56 169 GLY A CA 1
ATOM 1348 C C . GLY A 1 169 ? -19.321 -8.000 16.038 1.00 71.56 169 GLY A C 1
ATOM 1349 O O . GLY A 1 169 ? -20.111 -7.886 16.970 1.00 71.56 169 GLY A O 1
ATOM 1350 N N . ARG A 1 170 ? -17.992 -7.897 16.195 1.00 66.62 170 ARG A N 1
ATOM 1351 C CA . ARG A 1 170 ? -17.328 -7.705 17.501 1.00 66.62 170 ARG A CA 1
ATOM 1352 C C . ARG A 1 170 ? -17.641 -6.360 18.159 1.00 66.62 170 ARG A C 1
ATOM 1354 O O . ARG A 1 170 ? -17.787 -6.278 19.367 1.00 66.62 170 ARG A O 1
ATOM 1361 N N . SER A 1 171 ? -17.771 -5.298 17.365 1.00 55.28 171 SER A N 1
ATOM 1362 C CA . SER A 1 171 ? -17.977 -3.933 17.883 1.00 55.28 171 SER A CA 1
ATOM 1363 C C . SER A 1 171 ? -19.420 -3.645 18.324 1.00 55.28 171 SER A C 1
ATOM 1365 O O . SER A 1 171 ? -19.715 -2.518 18.730 1.00 55.28 171 SER A O 1
ATOM 1367 N N . GLY A 1 172 ? -20.341 -4.605 18.156 1.00 53.41 172 GLY A N 1
ATOM 1368 C CA . GLY A 1 172 ? -21.779 -4.371 18.267 1.00 53.41 172 GLY A CA 1
ATOM 1369 C C . GLY A 1 172 ? -22.257 -3.236 17.350 1.00 53.41 172 GLY A C 1
ATOM 1370 O O . GLY A 1 172 ? -21.521 -2.698 16.517 1.00 53.41 172 GLY A O 1
ATOM 1371 N N . VAL A 1 173 ? -23.517 -2.815 17.493 1.00 49.25 173 VAL A N 1
ATOM 1372 C CA . VAL A 1 173 ? -23.937 -1.525 16.931 1.00 49.25 173 VAL A CA 1
ATOM 1373 C C . VAL A 1 173 ? -23.117 -0.464 17.653 1.00 49.25 173 VAL A C 1
ATOM 1375 O O . VAL A 1 173 ? -23.469 -0.090 18.770 1.00 49.25 173 VAL A O 1
ATOM 1378 N N . VAL A 1 174 ? -22.025 0.009 17.034 1.00 49.00 174 VAL A N 1
ATOM 1379 C CA . VAL A 1 174 ? -21.292 1.188 17.508 1.00 49.00 174 VAL A CA 1
ATOM 1380 C C . VAL A 1 174 ? -22.353 2.230 17.779 1.00 49.00 174 VAL A C 1
ATOM 1382 O O . VAL A 1 174 ? -23.034 2.672 16.848 1.00 49.00 174 VAL A O 1
ATOM 1385 N N . SER A 1 175 ? -22.548 2.552 19.060 1.00 51.69 175 SER A N 1
ATOM 1386 C CA . SER A 1 175 ? -23.505 3.564 19.464 1.00 51.69 175 SER A CA 1
ATOM 1387 C C . SER A 1 175 ? -23.117 4.806 18.685 1.00 51.69 175 SER A C 1
ATOM 1389 O O . SER A 1 175 ? -22.042 5.378 18.871 1.00 51.69 175 SER A O 1
ATOM 1391 N N . THR A 1 176 ? -23.935 5.134 17.682 1.00 56.59 176 THR A N 1
ATOM 1392 C CA . THR A 1 176 ? -23.671 6.266 16.804 1.00 56.59 176 THR A CA 1
ATOM 1393 C C . THR A 1 176 ? -23.370 7.436 17.729 1.00 56.59 176 THR A C 1
ATOM 1395 O O . THR A 1 176 ? -24.078 7.596 18.719 1.00 56.59 176 THR A O 1
ATOM 1398 N N . MET A 1 177 ? -22.344 8.246 17.464 1.00 55.31 177 MET A N 1
ATOM 1399 C CA . MET A 1 177 ? -22.083 9.443 18.284 1.00 55.31 177 MET A CA 1
ATOM 1400 C C . MET A 1 177 ? -23.384 10.232 18.539 1.00 55.31 177 MET A C 1
ATOM 1402 O O . MET A 1 177 ? -23.607 10.731 19.633 1.00 55.31 177 MET A O 1
ATOM 1406 N N . GLY A 1 178 ? -24.305 10.229 17.566 1.00 56.53 178 GLY A N 1
ATOM 1407 C CA . GLY A 1 178 ? -25.663 10.750 17.713 1.00 56.53 178 GLY A CA 1
ATOM 1408 C C . GLY A 1 178 ? -26.529 10.067 18.783 1.00 56.53 178 GLY A C 1
ATOM 1409 O O . GLY A 1 178 ? -27.264 10.763 19.465 1.00 56.53 178 GLY A O 1
ATOM 1410 N N . THR A 1 179 ? -26.453 8.751 18.982 1.00 60.53 179 THR A N 1
ATOM 1411 C CA . THR A 1 179 ? -27.144 8.032 20.066 1.00 60.53 179 THR A CA 1
ATOM 1412 C C . THR A 1 179 ? -26.561 8.384 21.436 1.00 60.53 179 THR A C 1
ATOM 1414 O O . THR A 1 179 ? -27.331 8.605 22.364 1.00 60.53 179 THR A O 1
ATOM 1417 N N . GLN A 1 180 ? -25.234 8.517 21.557 1.00 58.00 180 GLN A N 1
ATOM 1418 C CA . GLN A 1 180 ? -24.588 8.957 22.805 1.00 58.00 180 GLN A CA 1
ATOM 1419 C C . GLN A 1 180 ? -24.953 10.408 23.140 1.00 58.00 180 GLN A C 1
ATOM 1421 O O . GLN A 1 180 ? -25.385 10.706 24.251 1.00 58.00 180 GLN A O 1
ATOM 1426 N N . ILE A 1 181 ? -24.875 11.298 22.147 1.00 62.72 181 ILE A N 1
ATOM 1427 C CA . ILE A 1 181 ? -25.283 12.700 22.278 1.00 62.72 181 ILE A CA 1
ATOM 1428 C C . ILE A 1 181 ? -26.777 12.789 22.603 1.00 62.72 181 ILE A C 1
ATOM 1430 O O . ILE A 1 181 ? -27.167 13.552 23.477 1.00 62.72 181 ILE A O 1
ATOM 1434 N N . ARG A 1 182 ? -27.628 11.983 21.958 1.00 65.56 182 ARG A N 1
ATOM 1435 C CA . ARG A 1 182 ? -29.070 11.951 22.231 1.00 65.56 182 ARG A CA 1
ATOM 1436 C C . ARG A 1 182 ? -29.379 11.422 23.625 1.00 65.56 182 ARG A C 1
ATOM 1438 O O . ARG A 1 182 ? -30.297 11.943 24.245 1.00 65.56 182 ARG A O 1
ATOM 1445 N N . PHE A 1 183 ? -28.645 10.427 24.119 1.00 64.50 183 PHE A N 1
ATOM 1446 C CA . PHE A 1 183 ? -28.790 9.937 25.489 1.00 64.50 183 PHE A CA 1
ATOM 1447 C C . PHE A 1 183 ? -28.410 11.026 26.492 1.00 64.50 183 PHE A C 1
ATOM 1449 O O . PHE A 1 183 ? -29.203 11.320 27.375 1.00 64.50 183 PHE A O 1
ATOM 1456 N N . PHE A 1 184 ? -27.276 11.701 26.287 1.00 65.56 184 PHE A N 1
ATOM 1457 C CA . PHE A 1 184 ? -26.839 12.809 27.137 1.00 65.56 184 PHE A CA 1
ATOM 1458 C C . PHE A 1 184 ? -27.825 13.985 27.111 1.00 65.56 184 PHE A C 1
ATOM 1460 O O . PHE A 1 184 ? -28.201 14.519 28.147 1.00 65.56 184 PHE A O 1
ATOM 1467 N N . ILE A 1 185 ? -28.310 14.359 25.925 1.00 69.62 185 ILE A N 1
ATOM 1468 C CA . ILE A 1 185 ? -29.317 15.409 25.755 1.00 69.62 185 ILE A CA 1
ATOM 1469 C C . ILE A 1 185 ? -30.647 15.003 26.402 1.00 69.62 185 ILE A C 1
ATOM 1471 O O . ILE A 1 185 ? -31.304 15.842 27.010 1.00 69.62 185 ILE A O 1
ATOM 1475 N N . ARG A 1 186 ? -31.053 13.732 26.290 1.00 70.38 186 ARG A N 1
ATOM 1476 C CA . ARG A 1 186 ? -32.275 13.222 26.922 1.00 70.38 186 ARG A CA 1
ATOM 1477 C C . ARG A 1 186 ? -32.140 13.172 28.440 1.00 70.38 186 ARG A C 1
ATOM 1479 O O . ARG A 1 186 ? -33.102 13.516 29.108 1.00 70.38 186 ARG A O 1
ATOM 1486 N N . ASP A 1 187 ? -30.979 12.788 28.965 1.00 67.62 187 ASP A N 1
ATOM 1487 C CA . ASP A 1 187 ? -30.686 12.800 30.402 1.00 67.62 187 ASP A CA 1
ATOM 1488 C C . ASP A 1 187 ? -30.736 14.226 30.956 1.00 67.62 187 ASP A C 1
ATOM 1490 O O . ASP A 1 187 ? -31.460 14.518 31.905 1.00 67.62 187 ASP A O 1
ATOM 1494 N N . GLN A 1 188 ? -30.067 15.159 30.276 1.00 66.75 188 GLN A N 1
ATOM 1495 C CA . GLN A 1 188 ? -30.093 16.570 30.646 1.00 66.75 188 GLN A CA 1
ATOM 1496 C C . GLN A 1 188 ? -31.493 17.180 30.514 1.00 66.75 188 GLN A C 1
AT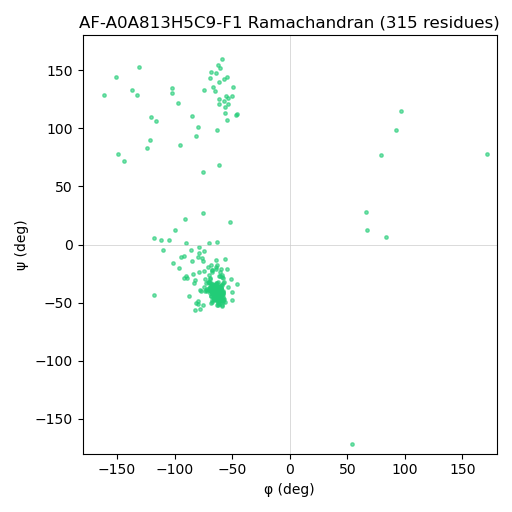OM 1498 O O . GLN A 1 188 ? -31.884 17.975 31.364 1.00 66.75 188 GLN A O 1
ATOM 1503 N N . MET A 1 189 ? -32.277 16.797 29.500 1.00 66.69 189 MET A N 1
ATOM 1504 C CA . MET A 1 189 ? -33.678 17.211 29.395 1.00 66.69 189 MET A CA 1
ATOM 1505 C C . MET A 1 189 ? -34.548 16.599 30.496 1.00 66.69 189 MET A C 1
ATOM 1507 O O . MET A 1 189 ? -35.343 17.324 31.074 1.00 66.69 189 MET A O 1
ATOM 1511 N N . ALA A 1 190 ? -34.374 15.325 30.855 1.00 65.69 190 ALA A N 1
ATOM 1512 C CA . ALA A 1 190 ? -35.121 14.685 31.942 1.00 65.69 190 ALA A CA 1
ATOM 1513 C C . ALA A 1 190 ? -34.826 15.326 33.312 1.00 65.69 190 ALA A C 1
ATOM 1515 O O . ALA A 1 190 ? -35.723 15.466 34.139 1.00 65.69 190 ALA A O 1
ATOM 1516 N N . ARG A 1 191 ? -33.595 15.809 33.531 1.00 62.66 191 ARG A N 1
ATOM 1517 C CA . ARG A 1 191 ? -33.239 16.622 34.711 1.00 62.66 191 ARG A CA 1
ATOM 1518 C C . ARG A 1 191 ? -33.917 18.000 34.721 1.00 62.66 191 ARG A C 1
ATOM 1520 O O . ARG A 1 191 ? -34.040 18.600 35.789 1.00 62.66 191 ARG A O 1
ATOM 1527 N N . LEU A 1 192 ? -34.339 18.499 33.557 1.00 58.47 192 LEU A N 1
ATOM 1528 C CA . LEU A 1 192 ? -35.029 19.783 33.379 1.00 58.47 192 LEU A CA 1
ATOM 1529 C C . LEU A 1 192 ? -36.562 19.647 33.335 1.00 58.47 192 LEU A C 1
ATOM 1531 O O . LEU A 1 192 ? -37.254 20.622 33.629 1.00 58.47 192 LEU A O 1
ATOM 1535 N N . ASP A 1 193 ? -37.099 18.458 33.040 1.00 47.28 193 ASP A N 1
ATOM 1536 C CA . ASP A 1 193 ? -38.532 18.179 32.815 1.00 47.28 193 ASP A CA 1
ATOM 1537 C C . ASP A 1 193 ? -39.386 18.145 34.104 1.00 47.28 193 ASP A C 1
ATOM 1539 O O . ASP A 1 193 ? -40.417 17.488 34.195 1.00 47.28 193 ASP A O 1
ATOM 1543 N N . GLY A 1 194 ? -38.946 18.880 35.128 1.00 50.75 194 GLY A N 1
ATOM 1544 C CA . GLY A 1 194 ? -39.688 19.175 36.355 1.00 50.75 194 GLY A CA 1
ATOM 1545 C C . GLY A 1 194 ? -39.958 20.670 36.560 1.00 50.75 194 GLY A C 1
ATOM 1546 O O . GLY A 1 194 ? -40.468 21.057 37.610 1.00 50.75 194 GLY A O 1
ATOM 1547 N N . GLN A 1 195 ? -39.612 21.538 35.601 1.00 43.28 195 GLN A N 1
ATOM 1548 C CA . GLN A 1 195 ? -39.851 22.979 35.713 1.00 43.28 195 GLN A CA 1
ATOM 1549 C C . GLN A 1 195 ? -40.819 23.468 34.638 1.00 43.28 195 GLN A C 1
ATOM 1551 O O . GLN A 1 195 ? -40.473 23.644 33.472 1.00 43.28 195 GLN A O 1
ATOM 1556 N N . THR A 1 196 ? -42.051 23.763 35.062 1.00 38.22 196 THR A N 1
ATOM 1557 C CA . THR A 1 196 ? -42.980 24.592 34.294 1.00 38.22 196 THR A CA 1
ATOM 1558 C C . THR A 1 196 ? -42.285 25.876 33.864 1.00 38.22 196 THR A C 1
ATOM 1560 O O . THR A 1 196 ? -41.724 26.604 34.683 1.00 38.22 196 THR A O 1
ATOM 1563 N N . LEU A 1 197 ? -42.367 26.128 32.563 1.00 40.84 197 LEU A N 1
ATOM 1564 C CA . LEU A 1 197 ? -41.726 27.176 31.784 1.00 40.84 197 LEU A CA 1
ATOM 1565 C C . LEU A 1 197 ? -42.139 28.590 32.228 1.00 40.84 197 LEU A C 1
ATOM 1567 O O . LEU A 1 197 ? -42.855 29.286 31.517 1.00 40.84 197 LEU A O 1
ATOM 1571 N N . LYS A 1 198 ? -41.736 29.024 33.421 1.00 38.69 198 LYS A N 1
ATOM 1572 C CA . LYS A 1 198 ? -41.791 30.416 33.870 1.00 38.69 198 LYS A CA 1
ATOM 1573 C C . LYS A 1 198 ? -40.849 30.585 35.058 1.00 38.69 198 LYS A C 1
ATOM 1575 O O . LYS A 1 198 ? -40.975 29.898 36.060 1.00 38.69 198 LYS A O 1
ATOM 1580 N N . PHE A 1 199 ? -40.003 31.603 34.932 1.00 33.56 199 PHE A N 1
ATOM 1581 C CA . PHE A 1 199 ? -39.137 32.216 35.941 1.00 33.56 199 PHE A CA 1
ATOM 1582 C C . PHE A 1 199 ? -37.662 31.771 36.026 1.00 33.56 199 PHE A C 1
ATOM 1584 O O . PHE A 1 199 ? -37.320 30.706 36.516 1.00 33.56 199 PHE A O 1
ATOM 1591 N N . LYS A 1 200 ? -36.825 32.774 35.709 1.00 35.31 200 LYS A N 1
ATOM 1592 C CA . LYS A 1 200 ? -35.485 33.100 36.228 1.00 35.31 200 LYS A CA 1
ATOM 1593 C C . LYS A 1 200 ? -34.243 32.553 35.522 1.00 35.31 200 LYS A C 1
ATOM 1595 O O . LYS A 1 200 ? -33.662 31.538 35.873 1.00 35.31 200 LYS A O 1
ATOM 1600 N N . LEU A 1 201 ? -33.711 33.464 34.707 1.00 36.94 201 LEU A N 1
ATOM 1601 C CA . LEU A 1 201 ? -32.308 33.706 34.345 1.00 36.94 201 LEU A CA 1
ATOM 1602 C C . LEU A 1 201 ? -31.318 33.868 35.532 1.00 36.94 201 LEU A C 1
ATOM 1604 O O . LEU A 1 201 ? -30.228 34.396 35.348 1.00 36.94 201 LEU A O 1
ATOM 1608 N N . THR A 1 202 ? -31.647 33.419 36.744 1.00 38.38 202 THR A N 1
ATOM 1609 C CA . THR A 1 202 ? -30.771 33.503 37.925 1.00 38.38 202 THR A CA 1
ATOM 1610 C C . THR A 1 202 ? -31.037 32.335 38.878 1.00 38.38 202 THR A C 1
ATOM 1612 O O . THR A 1 202 ? -31.748 32.490 39.866 1.00 38.38 202 THR A O 1
ATOM 1615 N N . ALA A 1 203 ? -30.503 31.156 38.538 1.00 39.25 203 ALA A N 1
ATOM 1616 C CA . ALA A 1 203 ? -30.184 30.021 39.422 1.00 39.25 203 ALA A CA 1
ATOM 1617 C C . ALA A 1 203 ? -29.796 28.814 38.548 1.00 39.25 203 ALA A C 1
ATOM 1619 O O . ALA A 1 203 ? -30.594 27.909 38.311 1.00 39.25 203 ALA A O 1
A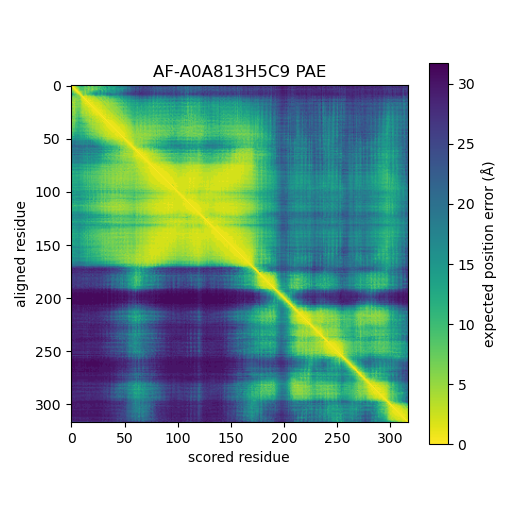TOM 1620 N N . TRP A 1 204 ? -28.568 28.808 38.026 1.00 36.78 204 TRP A N 1
ATOM 1621 C CA . TRP A 1 204 ? -27.950 27.557 37.579 1.00 36.78 204 TRP A CA 1
ATOM 1622 C C . TRP A 1 204 ? -27.939 26.605 38.789 1.00 36.78 204 TRP A C 1
ATOM 1624 O O . TRP A 1 204 ? -27.427 26.983 39.838 1.00 36.78 204 TRP A O 1
ATOM 1634 N N . CYS A 1 205 ? -28.531 25.417 38.652 1.00 43.34 205 CYS A N 1
ATOM 1635 C CA . CYS A 1 205 ? -28.671 24.378 39.686 1.00 43.34 205 CYS A CA 1
ATOM 1636 C C . CYS A 1 205 ? -29.793 24.589 40.724 1.00 43.34 205 CYS A C 1
ATOM 1638 O O . CYS A 1 205 ? -29.547 24.826 41.905 1.00 43.34 205 CYS A O 1
ATOM 1640 N N . ARG A 1 206 ? -31.044 24.328 40.329 1.00 42.38 206 ARG A N 1
ATOM 1641 C CA . ARG A 1 206 ? -31.976 23.647 41.243 1.00 42.38 206 ARG A CA 1
ATOM 1642 C C . ARG A 1 206 ? -32.502 22.389 40.556 1.00 42.38 206 ARG A C 1
ATOM 1644 O O . ARG A 1 206 ? -33.531 22.409 39.890 1.00 42.38 206 ARG A O 1
ATOM 1651 N N . THR A 1 207 ? -31.679 21.348 40.655 1.00 49.91 207 THR A N 1
ATOM 1652 C CA . THR A 1 207 ? -31.889 19.976 40.179 1.00 49.91 207 THR A CA 1
ATOM 1653 C C . THR A 1 207 ? -33.192 19.412 40.746 1.00 49.91 207 THR A C 1
ATOM 1655 O O . THR A 1 207 ? -33.538 19.718 41.889 1.00 49.91 207 THR A O 1
ATOM 1658 N N . ASN A 1 208 ? -33.908 18.597 39.967 1.00 53.47 208 ASN A N 1
ATOM 1659 C CA . ASN A 1 208 ? -35.028 17.803 40.470 1.00 53.47 208 ASN A CA 1
ATOM 1660 C C . ASN A 1 208 ? -34.554 16.975 41.690 1.00 53.47 208 ASN A C 1
ATOM 1662 O O . ASN A 1 208 ? -33.584 16.230 41.537 1.00 53.47 208 ASN A O 1
ATOM 1666 N N . PRO A 1 209 ? -35.147 17.119 42.894 1.00 57.53 209 PRO A N 1
ATOM 1667 C CA . PRO A 1 209 ? -34.638 16.466 44.102 1.00 57.53 209 PRO A CA 1
ATOM 1668 C C . PRO A 1 209 ? -34.689 14.932 44.073 1.00 57.53 209 PRO A C 1
ATOM 1670 O O . PRO A 1 209 ? -34.041 14.314 44.906 1.00 57.53 209 PRO A O 1
ATOM 1673 N N . SER A 1 210 ? -35.414 14.325 43.127 1.00 60.72 210 SER A N 1
ATOM 1674 C CA . SER A 1 210 ? -35.534 12.868 42.968 1.00 60.72 210 SER A CA 1
ATOM 1675 C C . SER A 1 210 ? -34.421 12.208 42.139 1.00 60.72 210 SER A C 1
ATOM 1677 O O . SER A 1 210 ? -34.407 10.986 42.007 1.00 60.72 210 SER A O 1
ATOM 1679 N N . ILE A 1 211 ? -33.502 12.987 41.548 1.00 64.50 211 ILE A N 1
ATOM 1680 C CA . ILE A 1 211 ? -32.390 12.457 40.742 1.00 64.50 211 ILE A CA 1
ATOM 1681 C C . ILE A 1 211 ? -31.062 12.911 41.370 1.00 64.50 211 ILE A C 1
ATOM 1683 O O . ILE A 1 211 ? -30.726 14.101 41.281 1.00 64.50 211 ILE A O 1
ATOM 1687 N N . PRO A 1 212 ? -30.276 12.004 41.982 1.00 67.06 212 PRO A N 1
ATOM 1688 C CA . PRO A 1 212 ? -28.993 12.361 42.577 1.00 67.06 212 PRO A CA 1
ATOM 1689 C C . PRO A 1 212 ? -27.986 12.884 41.533 1.00 67.06 212 PRO A C 1
ATOM 1691 O O . PRO A 1 212 ? -28.057 12.600 40.328 1.00 67.06 212 PRO A O 1
ATOM 1694 N N . SER A 1 213 ? -27.033 13.705 41.988 1.00 67.94 213 SER A N 1
ATOM 1695 C CA . SER A 1 213 ? -25.910 14.139 41.151 1.00 67.94 213 SER A CA 1
ATOM 1696 C C . SER A 1 213 ? -25.048 12.936 40.768 1.00 67.94 213 SER A C 1
ATOM 1698 O O . SER A 1 213 ? -24.910 11.992 41.542 1.00 67.94 213 SER A O 1
ATOM 1700 N N . HIS A 1 214 ? -24.447 12.982 39.576 1.00 67.69 214 HIS A N 1
ATOM 1701 C CA . HIS A 1 214 ? -23.562 11.919 39.092 1.00 67.69 214 HIS A CA 1
ATOM 1702 C C . HIS A 1 214 ? -22.442 11.598 40.099 1.00 67.69 214 HIS A C 1
ATOM 1704 O O . HIS A 1 214 ? -22.130 10.433 40.311 1.00 67.69 214 HIS A O 1
ATOM 1710 N N . ASP A 1 215 ? -21.917 12.614 40.788 1.00 68.06 215 ASP A N 1
ATOM 1711 C CA . ASP A 1 215 ? -20.875 12.452 41.808 1.00 68.06 215 ASP A CA 1
ATOM 1712 C C . ASP A 1 215 ? -21.349 11.634 43.017 1.00 68.06 215 ASP A C 1
ATOM 1714 O O . ASP A 1 215 ? -20.612 10.778 43.491 1.00 68.06 215 ASP A O 1
ATOM 1718 N N . LYS A 1 216 ? -22.599 11.820 43.470 1.00 72.56 216 LYS A N 1
ATOM 1719 C CA . LYS A 1 216 ? -23.178 11.024 44.567 1.00 72.56 216 LYS A CA 1
ATOM 1720 C C . LYS A 1 216 ? -23.399 9.571 44.163 1.00 72.56 216 LYS A C 1
ATOM 1722 O O . LYS A 1 216 ? -23.160 8.669 44.957 1.00 72.56 216 LYS A O 1
ATOM 1727 N N . ILE A 1 217 ? -23.840 9.355 42.921 1.00 73.38 217 ILE A N 1
ATOM 1728 C CA . ILE A 1 217 ? -24.012 8.009 42.363 1.00 73.38 217 ILE A CA 1
ATOM 1729 C C . ILE A 1 217 ? -22.653 7.300 42.321 1.00 73.38 217 ILE A C 1
ATOM 1731 O O . ILE A 1 217 ? -22.535 6.156 42.748 1.00 73.38 217 ILE A O 1
ATOM 1735 N N . LEU A 1 218 ? -21.614 7.998 41.853 1.00 72.12 218 LEU A N 1
ATOM 1736 C CA . LEU A 1 218 ? -20.259 7.461 41.783 1.00 72.12 218 LEU A CA 1
ATOM 1737 C C . LEU A 1 218 ? -19.694 7.161 43.182 1.00 72.12 218 LEU A C 1
ATOM 1739 O O . LEU A 1 218 ? -19.089 6.113 43.380 1.00 72.12 218 LEU A O 1
ATOM 1743 N N . GLU A 1 219 ? -19.919 8.050 44.151 1.00 73.31 219 GLU A N 1
ATOM 1744 C CA . GLU A 1 219 ? -19.444 7.910 45.533 1.00 73.31 219 GLU A CA 1
ATOM 1745 C C . GLU A 1 219 ? -20.035 6.668 46.207 1.00 73.31 219 GLU A C 1
ATOM 1747 O O . GLU A 1 219 ? -19.293 5.848 46.740 1.00 73.31 219 GLU A O 1
ATOM 1752 N N . GLN A 1 220 ? -21.345 6.460 46.075 1.00 71.38 220 GLN A N 1
ATOM 1753 C CA . GLN A 1 220 ? -22.029 5.294 46.633 1.00 71.38 220 GLN A CA 1
ATOM 1754 C C . GLN A 1 220 ? -21.634 3.979 45.948 1.00 71.38 220 GLN A C 1
ATOM 1756 O O . GLN A 1 220 ? -21.452 2.971 46.625 1.00 71.38 220 GLN A O 1
ATOM 1761 N N . ILE A 1 221 ? -21.426 3.972 44.625 1.00 71.19 221 ILE A N 1
ATOM 1762 C CA . ILE A 1 221 ? -20.885 2.791 43.927 1.00 71.19 221 ILE A CA 1
ATOM 1763 C C . ILE A 1 221 ? -19.486 2.455 44.462 1.00 71.19 221 ILE A C 1
ATOM 1765 O O . ILE A 1 221 ? -19.143 1.290 44.650 1.00 71.19 221 ILE A O 1
ATOM 1769 N N . MET A 1 222 ? -18.669 3.474 44.734 1.00 72.56 222 MET A N 1
ATOM 1770 C CA . MET A 1 222 ? -17.317 3.291 45.262 1.00 72.56 222 MET A CA 1
ATOM 1771 C C . MET A 1 222 ? -17.302 2.865 46.735 1.00 72.56 222 MET A C 1
ATOM 1773 O O . MET A 1 222 ? -16.382 2.152 47.153 1.00 72.56 222 MET A O 1
ATOM 1777 N N . ASP A 1 223 ? -18.312 3.275 47.501 1.00 73.56 223 ASP A N 1
ATOM 1778 C CA . ASP A 1 223 ? -18.563 2.806 48.861 1.00 73.56 223 ASP A CA 1
ATOM 1779 C C . ASP A 1 223 ? -18.983 1.337 48.884 1.00 73.56 223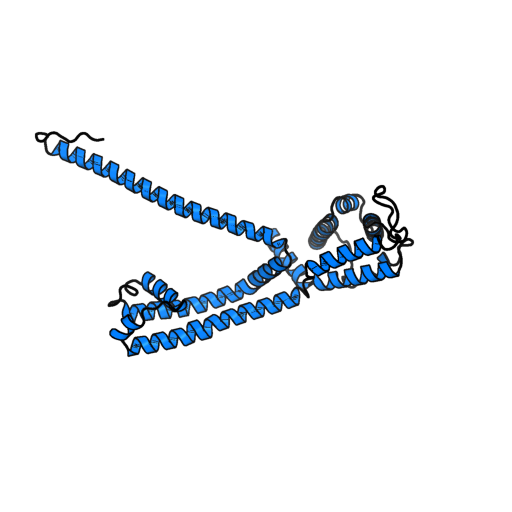 ASP A C 1
ATOM 1781 O O . ASP A 1 223 ? -18.352 0.549 49.589 1.00 73.56 223 ASP A O 1
ATOM 1785 N N . ASN A 1 224 ? -19.954 0.949 48.054 1.00 69.62 224 ASN A N 1
ATOM 1786 C CA . ASN A 1 224 ? -20.413 -0.437 47.940 1.00 69.62 224 ASN A CA 1
ATOM 1787 C C . ASN A 1 224 ? -19.296 -1.369 47.442 1.00 69.62 224 ASN A C 1
ATOM 1789 O O . ASN A 1 224 ? -19.144 -2.483 47.939 1.00 69.62 224 ASN A O 1
ATOM 1793 N N . ALA A 1 225 ? -18.442 -0.885 46.535 1.00 66.38 225 ALA A N 1
ATOM 1794 C CA . ALA A 1 225 ? -17.283 -1.625 46.039 1.00 66.38 225 ALA A CA 1
ATOM 1795 C C . ALA A 1 225 ? -16.107 -1.720 47.038 1.00 66.38 225 ALA A C 1
ATOM 1797 O O . ALA A 1 225 ? -15.113 -2.388 46.740 1.00 66.38 225 ALA A O 1
ATOM 1798 N N . GLY A 1 226 ? -16.167 -1.045 48.194 1.00 68.00 226 GLY A N 1
ATOM 1799 C CA . GLY A 1 226 ? -15.148 -1.143 49.247 1.00 68.00 226 GLY A CA 1
ATOM 1800 C C . GLY A 1 226 ? -13.767 -0.580 48.877 1.00 68.00 226 GLY A C 1
ATOM 1801 O O . GLY A 1 226 ? -12.755 -1.051 49.394 1.00 68.00 226 GLY A O 1
ATOM 1802 N N . LEU A 1 227 ? -13.692 0.411 47.980 1.00 69.56 227 LEU A N 1
ATOM 1803 C CA . LEU A 1 227 ? -12.415 0.958 47.489 1.00 69.56 227 LEU A CA 1
ATOM 1804 C C . LEU A 1 227 ? -11.644 1.744 48.575 1.00 69.56 227 LEU A C 1
ATOM 1806 O O . LEU A 1 227 ? -12.270 2.486 49.336 1.00 69.56 227 LEU A O 1
ATOM 1810 N N . PRO A 1 228 ? -10.298 1.679 48.629 1.00 77.12 228 PRO A N 1
ATOM 1811 C CA . PRO A 1 228 ? -9.490 2.455 49.574 1.00 77.12 228 PRO A CA 1
ATOM 1812 C C . PRO A 1 228 ? -9.522 3.967 49.278 1.00 77.12 228 PRO A C 1
ATOM 1814 O O . PRO A 1 228 ? -9.596 4.398 48.128 1.00 77.12 228 PRO A O 1
ATOM 1817 N N . ALA A 1 229 ? -9.422 4.801 50.322 1.00 73.69 229 ALA A N 1
ATOM 1818 C CA . ALA A 1 229 ? -9.630 6.257 50.240 1.00 73.69 229 ALA A CA 1
ATOM 1819 C C . ALA A 1 229 ? -8.708 6.998 49.244 1.00 73.69 229 ALA A C 1
ATOM 1821 O O . ALA A 1 229 ? -9.108 8.012 48.672 1.00 73.69 229 ALA A O 1
ATOM 1822 N N . SER A 1 230 ? -7.495 6.491 49.002 1.00 72.50 230 SER A N 1
ATOM 1823 C CA . SER A 1 230 ? -6.553 7.043 48.018 1.00 72.50 230 SER A CA 1
ATOM 1824 C C . SER A 1 230 ? -7.014 6.840 46.571 1.00 72.50 230 SER A C 1
ATOM 1826 O O . SER A 1 230 ? -6.917 7.758 45.758 1.00 72.50 230 SER A O 1
ATOM 1828 N N . GLU A 1 231 ? -7.556 5.663 46.249 1.00 68.62 231 GLU A N 1
ATOM 1829 C CA . GLU A 1 231 ? -8.102 5.361 44.921 1.00 68.62 231 GLU A CA 1
ATOM 1830 C C . GLU A 1 231 ? -9.388 6.142 44.668 1.00 68.62 231 GLU A C 1
ATOM 1832 O O . GLU A 1 231 ? -9.630 6.602 43.550 1.00 68.62 231 GLU A O 1
ATOM 1837 N N . ARG A 1 232 ? -10.171 6.393 45.725 1.00 71.56 232 ARG A N 1
ATOM 1838 C CA . ARG A 1 232 ? -11.400 7.176 45.611 1.00 71.56 232 ARG A CA 1
ATOM 1839 C C . ARG A 1 232 ? -11.154 8.601 45.129 1.00 71.56 232 ARG A C 1
ATOM 1841 O O . ARG A 1 232 ? -11.817 9.071 44.206 1.00 71.56 232 ARG A O 1
ATOM 1848 N N . ALA A 1 233 ? -10.155 9.264 45.708 1.00 71.31 233 ALA A N 1
ATOM 1849 C CA . ALA A 1 233 ? -9.766 10.611 45.302 1.00 71.31 233 ALA A CA 1
ATOM 1850 C C . ALA A 1 233 ? -9.295 10.658 43.836 1.00 71.31 233 ALA A C 1
ATOM 1852 O O . ALA A 1 233 ? -9.591 11.610 43.115 1.00 71.31 233 ALA A O 1
ATOM 1853 N N . HIS A 1 234 ? -8.606 9.609 43.375 1.00 68.75 234 HIS A N 1
ATOM 1854 C CA . HIS A 1 234 ? -8.094 9.527 42.008 1.00 68.75 234 HIS A CA 1
ATOM 1855 C C . HIS A 1 234 ? -9.201 9.291 40.965 1.00 68.75 234 HIS A C 1
ATOM 1857 O O . HIS A 1 234 ? -9.111 9.779 39.836 1.00 68.75 234 HIS A O 1
ATOM 1863 N N . ILE A 1 235 ? -10.253 8.560 41.336 1.00 69.06 235 ILE A N 1
ATOM 1864 C CA . ILE A 1 235 ? -11.417 8.308 40.480 1.00 69.06 235 ILE A CA 1
ATOM 1865 C C . ILE A 1 235 ? -12.282 9.571 40.347 1.00 69.06 235 ILE A C 1
ATOM 1867 O O . ILE A 1 235 ? -12.726 9.889 39.247 1.00 69.06 235 ILE A O 1
ATOM 1871 N N . MET A 1 236 ? -12.455 10.331 41.432 1.00 71.38 236 MET A N 1
ATOM 1872 C CA . MET A 1 236 ? -13.306 11.530 41.470 1.00 71.38 236 MET A CA 1
ATOM 1873 C C . MET A 1 236 ? -12.714 12.756 40.756 1.00 71.38 236 MET A C 1
ATOM 1875 O O . MET A 1 236 ? -13.448 13.647 40.338 1.00 71.38 236 MET A O 1
ATOM 1879 N N . HIS A 1 237 ? -11.391 12.826 40.586 1.00 70.75 237 HIS A N 1
ATOM 1880 C CA . HIS A 1 237 ? -10.728 14.007 40.017 1.00 70.75 237 HIS A CA 1
ATOM 1881 C C . HIS A 1 237 ? -10.874 14.125 38.481 1.00 70.75 237 HIS A C 1
ATOM 1883 O O . HIS A 1 237 ? -10.523 15.149 37.891 1.00 70.75 237 HIS A O 1
ATOM 1889 N N . SER A 1 238 ? -11.349 13.085 37.788 1.00 72.44 238 SER A N 1
ATOM 1890 C CA . SER A 1 238 ? -11.460 13.085 36.325 1.00 72.44 238 SER A CA 1
ATOM 1891 C C . SER A 1 238 ? -12.601 12.204 35.838 1.00 72.44 238 SER A C 1
ATOM 1893 O O . SER A 1 238 ? -12.795 11.100 36.331 1.00 72.44 238 SER A O 1
ATOM 1895 N N . VAL A 1 239 ? -13.270 12.631 34.765 1.00 60.16 239 VAL A N 1
ATOM 1896 C CA . VAL A 1 239 ? -14.287 11.834 34.051 1.00 60.16 239 VAL A CA 1
ATOM 1897 C C . VAL A 1 239 ? -13.706 10.511 33.517 1.00 60.16 239 VAL A C 1
ATOM 1899 O O . VAL A 1 239 ? -14.419 9.524 33.372 1.00 60.16 239 VAL A O 1
ATOM 1902 N N . LEU A 1 240 ? -12.394 10.470 33.259 1.00 62.81 240 LEU A N 1
ATOM 1903 C CA . LEU A 1 240 ? -11.656 9.266 32.851 1.00 62.81 240 LEU A CA 1
ATOM 1904 C C . LEU A 1 240 ? -11.051 8.493 34.033 1.00 62.81 240 LEU A C 1
ATOM 1906 O O . LEU A 1 240 ? -10.562 7.380 33.845 1.00 62.81 240 LEU A O 1
ATOM 1910 N N . GLY A 1 241 ? -11.077 9.064 35.239 1.00 70.19 241 GLY A N 1
ATOM 1911 C CA . GLY A 1 241 ? -10.533 8.472 36.462 1.00 70.19 241 GLY A CA 1
ATOM 1912 C C . GLY A 1 241 ? -11.004 7.034 36.713 1.00 70.19 241 GLY A C 1
ATOM 1913 O O . GLY A 1 241 ? -10.144 6.174 36.915 1.00 70.19 241 GLY A O 1
ATOM 1914 N N . PRO A 1 242 ? -12.314 6.724 36.608 1.00 65.38 242 PRO A N 1
ATOM 1915 C CA . PRO A 1 242 ? -12.819 5.363 36.784 1.00 65.38 242 PRO A CA 1
ATOM 1916 C C . PRO A 1 242 ? -12.211 4.357 35.796 1.00 65.38 242 PRO A C 1
ATOM 1918 O O . PRO A 1 242 ? -11.814 3.263 36.188 1.00 65.38 242 PRO A O 1
ATOM 1921 N N . GLN A 1 243 ? -12.082 4.728 34.515 1.00 63.34 243 GLN A N 1
ATOM 1922 C CA . GLN A 1 243 ? -11.511 3.841 33.493 1.00 63.34 243 GLN A CA 1
ATOM 1923 C C . GLN A 1 243 ? -10.018 3.590 33.717 1.00 63.34 243 GLN A C 1
ATOM 1925 O O . GLN A 1 243 ? -9.540 2.469 33.547 1.00 63.34 243 GLN A O 1
ATOM 1930 N N . ILE A 1 244 ? -9.280 4.628 34.115 1.00 65.38 244 ILE A N 1
ATOM 1931 C CA . ILE A 1 244 ? -7.847 4.529 34.406 1.00 65.38 244 ILE A CA 1
ATOM 1932 C C . ILE A 1 244 ? -7.617 3.640 35.634 1.00 65.38 244 ILE A C 1
ATOM 1934 O O . ILE A 1 244 ? -6.748 2.769 35.596 1.00 65.38 244 ILE A O 1
ATOM 1938 N N . ALA A 1 245 ? -8.421 3.813 36.686 1.00 66.75 245 ALA A N 1
ATOM 1939 C CA . ALA A 1 245 ? -8.340 3.011 37.903 1.00 66.75 245 ALA A CA 1
ATOM 1940 C C . ALA A 1 245 ? -8.677 1.534 37.644 1.00 66.75 245 ALA A C 1
ATOM 1942 O O . ALA A 1 245 ? -7.935 0.654 38.074 1.00 66.75 245 ALA A O 1
ATOM 1943 N N . LEU A 1 246 ? -9.733 1.253 36.871 1.00 65.19 246 LEU A N 1
ATOM 1944 C CA . LEU A 1 246 ? -10.081 -0.113 36.463 1.00 65.19 246 LEU A CA 1
ATOM 1945 C C . LEU A 1 246 ? -8.962 -0.772 35.656 1.00 65.19 246 LEU A C 1
ATOM 1947 O O . LEU A 1 246 ? -8.616 -1.924 35.917 1.00 65.19 246 LEU A O 1
ATOM 1951 N N . LYS A 1 247 ? -8.354 -0.039 34.715 1.00 65.56 247 LYS A N 1
ATOM 1952 C CA . LYS A 1 247 ? -7.225 -0.552 33.935 1.00 65.56 247 LYS A CA 1
ATOM 1953 C C . LYS A 1 247 ? -6.033 -0.874 34.838 1.00 65.56 247 LYS A C 1
ATOM 1955 O O . LYS A 1 247 ? -5.548 -2.000 34.794 1.00 65.56 247 LYS A O 1
ATOM 1960 N N . ALA A 1 248 ? -5.622 0.057 35.698 1.00 67.75 248 ALA A N 1
ATOM 1961 C CA . ALA A 1 248 ? -4.517 -0.146 36.635 1.00 67.75 248 ALA A CA 1
ATOM 1962 C C . ALA A 1 248 ? -4.755 -1.346 37.570 1.00 67.75 248 ALA A C 1
ATOM 1964 O O . ALA A 1 248 ? -3.859 -2.168 37.767 1.00 67.75 248 ALA A O 1
ATOM 1965 N N . ARG A 1 249 ? -5.982 -1.495 38.086 1.00 64.38 249 ARG A N 1
ATOM 1966 C CA . ARG A 1 249 ? -6.370 -2.618 38.947 1.00 64.38 249 ARG A CA 1
ATOM 1967 C C . ARG A 1 249 ? -6.372 -3.947 38.190 1.00 64.38 249 ARG A C 1
ATOM 1969 O O . ARG A 1 249 ? -5.867 -4.935 38.712 1.00 64.38 249 ARG A O 1
ATOM 1976 N N . SER A 1 250 ? -6.864 -3.971 36.949 1.00 58.19 250 SER A N 1
ATOM 1977 C CA . SER A 1 250 ? -6.829 -5.174 36.104 1.00 58.19 250 SER A CA 1
ATOM 1978 C C . SER A 1 250 ? -5.397 -5.657 35.850 1.00 58.19 250 SER A C 1
ATOM 1980 O O . SER A 1 250 ? -5.119 -6.849 35.964 1.00 58.19 250 SER A O 1
ATOM 1982 N N . THR A 1 251 ? -4.469 -4.725 35.611 1.00 63.19 251 THR A N 1
ATOM 1983 C CA . THR A 1 251 ? -3.043 -5.018 35.445 1.00 63.19 251 THR A CA 1
ATOM 1984 C C . THR A 1 251 ? -2.423 -5.553 36.743 1.00 63.19 251 THR A C 1
ATOM 1986 O O . THR A 1 251 ? -1.679 -6.529 36.701 1.00 63.19 251 THR A O 1
ATOM 1989 N N . ALA A 1 252 ? -2.761 -4.979 37.903 1.00 65.12 252 ALA A N 1
ATOM 1990 C CA . ALA A 1 252 ? -2.236 -5.403 39.207 1.00 65.12 252 ALA A CA 1
ATOM 1991 C C . ALA A 1 252 ? -2.724 -6.798 39.651 1.00 65.12 252 ALA A C 1
ATOM 1993 O O . ALA A 1 252 ? -1.946 -7.578 40.206 1.00 65.12 252 ALA A O 1
ATOM 1994 N N . ILE A 1 253 ? -3.994 -7.128 39.384 1.00 61.94 253 ILE A N 1
ATOM 1995 C CA . ILE A 1 253 ? -4.567 -8.456 39.661 1.00 61.94 253 ILE A CA 1
ATOM 1996 C C . ILE A 1 253 ? -3.893 -9.517 38.782 1.00 61.94 253 ILE A C 1
ATOM 1998 O O . ILE A 1 253 ? -3.508 -10.578 39.269 1.00 61.94 253 ILE A O 1
ATOM 2002 N N . PHE A 1 254 ? -3.698 -9.224 37.494 1.00 54.38 254 PHE A N 1
ATOM 2003 C CA . PHE A 1 254 ? -3.071 -10.160 36.560 1.00 54.38 254 PHE A CA 1
ATOM 2004 C C . PHE A 1 254 ? -1.575 -10.374 36.837 1.00 54.38 254 PHE A C 1
ATOM 2006 O O . PHE A 1 254 ? -1.083 -11.493 36.727 1.00 54.38 254 PHE A O 1
ATOM 2013 N N . ALA A 1 255 ? -0.871 -9.333 37.295 1.00 65.88 255 ALA A N 1
ATOM 2014 C CA . ALA A 1 255 ? 0.505 -9.423 37.787 1.00 65.88 255 ALA A CA 1
ATOM 2015 C C . ALA A 1 255 ? 0.634 -10.176 39.132 1.00 65.88 255 ALA A C 1
ATOM 2017 O O . ALA A 1 255 ? 1.731 -10.266 39.682 1.00 65.88 255 ALA A O 1
ATOM 2018 N N . GLY A 1 256 ? -0.471 -10.680 39.701 1.00 60.69 256 GLY A N 1
ATOM 2019 C CA . GLY A 1 256 ? -0.489 -11.427 40.962 1.00 60.69 256 GLY A CA 1
ATOM 2020 C C . GLY A 1 256 ? -0.122 -10.591 42.192 1.00 60.69 256 GLY A C 1
ATOM 2021 O O . GLY A 1 256 ? 0.141 -11.148 43.254 1.00 60.69 256 GLY A O 1
ATOM 2022 N N . THR A 1 257 ? -0.084 -9.261 42.059 1.00 61.69 257 THR A N 1
ATOM 2023 C CA . THR A 1 257 ? 0.306 -8.342 43.141 1.00 61.69 257 THR A CA 1
ATOM 2024 C C . THR A 1 257 ? -0.837 -8.134 44.142 1.00 61.69 257 THR A C 1
ATOM 2026 O O . THR A 1 257 ? -0.589 -7.845 45.310 1.00 61.69 257 THR A O 1
ATOM 2029 N N . THR A 1 258 ? -2.083 -8.353 43.707 1.00 56.72 258 THR A N 1
ATOM 2030 C CA . THR A 1 258 ? -3.290 -8.229 44.532 1.00 56.72 258 THR A CA 1
ATOM 2031 C C . THR A 1 258 ? -4.187 -9.454 44.333 1.00 56.72 258 THR A C 1
ATOM 2033 O O . THR A 1 258 ? -4.516 -9.801 43.202 1.00 56.72 258 THR A O 1
ATOM 2036 N N . THR A 1 259 ? -4.618 -10.101 45.422 1.00 50.66 259 THR A N 1
ATOM 2037 C CA . THR A 1 259 ? -5.525 -11.273 45.424 1.00 50.66 259 THR A CA 1
ATOM 2038 C C . THR A 1 259 ? -7.006 -10.893 45.514 1.00 50.66 259 THR A C 1
ATOM 2040 O O . THR A 1 259 ? -7.829 -11.684 45.978 1.00 50.66 259 THR A O 1
ATOM 2043 N N . ASP A 1 260 ? -7.355 -9.666 45.134 1.00 53.44 260 ASP A N 1
ATOM 2044 C CA . ASP A 1 260 ? -8.743 -9.222 45.149 1.00 53.44 260 ASP A CA 1
ATOM 2045 C C . ASP A 1 260 ? -9.546 -10.033 44.137 1.00 53.44 260 ASP A C 1
ATOM 2047 O O . ASP A 1 260 ? -9.136 -10.208 42.986 1.00 53.44 260 ASP A O 1
ATOM 2051 N N . LYS A 1 261 ? -10.708 -10.529 44.574 1.00 48.44 261 LYS A N 1
ATOM 2052 C CA . LYS A 1 261 ? -11.659 -11.195 43.688 1.00 48.44 261 LYS A CA 1
ATOM 2053 C C . LYS A 1 261 ? -11.995 -10.229 42.557 1.00 48.44 261 LYS A C 1
ATOM 2055 O O . LYS A 1 261 ? -12.554 -9.160 42.792 1.00 48.44 261 LYS A O 1
ATOM 2060 N N . VAL A 1 262 ? -11.672 -10.620 41.328 1.00 48.28 262 VAL A N 1
ATOM 2061 C CA . VAL A 1 262 ? -12.338 -10.066 40.152 1.00 48.28 262 VAL A CA 1
ATOM 2062 C C . VAL A 1 262 ? -13.821 -10.329 40.388 1.00 48.28 262 VAL A C 1
ATOM 2064 O O . VAL A 1 262 ? -14.208 -11.496 40.462 1.00 48.28 262 VAL A O 1
ATOM 2067 N N . LEU A 1 263 ? -14.619 -9.274 40.586 1.00 49.03 263 LEU A N 1
ATOM 2068 C CA . LEU A 1 263 ? -16.075 -9.361 40.465 1.00 49.03 263 LEU A CA 1
ATOM 2069 C C . LEU A 1 263 ? -16.331 -10.126 39.169 1.00 49.03 263 LEU A C 1
ATOM 2071 O O . LEU A 1 263 ? -15.913 -9.683 38.095 1.00 49.03 263 LEU A O 1
ATOM 2075 N N . GLY A 1 264 ? -16.873 -11.338 39.288 1.00 43.09 264 GLY A N 1
ATOM 2076 C CA . GLY A 1 264 ? -17.123 -12.166 38.121 1.00 43.09 264 GLY A CA 1
ATOM 2077 C C . GLY A 1 264 ? -18.015 -11.379 37.170 1.00 43.09 264 GLY A C 1
ATOM 2078 O O . GLY A 1 264 ? -18.923 -10.689 37.620 1.00 43.09 264 GLY A O 1
ATOM 2079 N N . ALA A 1 265 ? -17.792 -11.489 35.860 1.00 42.50 265 ALA A N 1
ATOM 2080 C CA . ALA A 1 265 ? -18.657 -10.855 34.857 1.00 42.50 265 ALA A CA 1
ATOM 2081 C C . ALA A 1 265 ? -20.146 -11.267 34.984 1.00 42.50 265 ALA A C 1
ATOM 2083 O O . ALA A 1 265 ? -21.010 -10.645 34.374 1.00 42.50 265 ALA A O 1
ATOM 2084 N N . ASP A 1 266 ? -20.426 -12.303 35.781 1.00 39.78 266 ASP A N 1
ATOM 2085 C CA . ASP A 1 266 ? -21.749 -12.847 36.092 1.00 39.78 266 ASP A CA 1
ATOM 2086 C C . ASP A 1 266 ? -22.370 -12.291 37.390 1.00 39.78 266 ASP A C 1
ATOM 2088 O O . ASP A 1 266 ? -23.547 -12.522 37.669 1.00 39.78 266 ASP A O 1
ATOM 2092 N N . GLU A 1 267 ? -21.606 -11.558 38.208 1.00 47.25 267 GLU A N 1
ATOM 2093 C CA . GLU A 1 267 ? -22.120 -10.936 39.426 1.00 47.25 267 GLU A CA 1
ATOM 2094 C C . GLU A 1 267 ? -22.821 -9.636 39.026 1.00 47.25 267 GLU A C 1
ATOM 2096 O O . GLU A 1 267 ? -22.209 -8.593 38.794 1.00 47.25 267 GLU A O 1
ATOM 2101 N N . GLN A 1 268 ? -24.134 -9.742 38.813 1.00 50.34 268 GLN A N 1
ATOM 2102 C CA . GLN A 1 268 ? -24.962 -8.623 38.390 1.00 50.34 268 GLN A CA 1
ATOM 2103 C C . GLN A 1 268 ? -24.773 -7.445 39.351 1.00 50.34 268 GLN A C 1
ATOM 2105 O O . GLN A 1 268 ? -25.054 -7.577 40.534 1.00 50.34 268 GLN A O 1
ATOM 2110 N N . ALA A 1 269 ? -24.423 -6.267 38.827 1.00 51.03 269 ALA A N 1
ATOM 2111 C CA . ALA A 1 269 ? -24.432 -4.997 39.567 1.00 51.03 269 ALA A CA 1
ATOM 2112 C C . ALA A 1 269 ? -25.842 -4.570 40.047 1.00 51.03 269 ALA A C 1
ATOM 2114 O O . ALA A 1 269 ? -26.011 -3.501 40.629 1.00 51.03 269 ALA A O 1
ATOM 2115 N N . SER A 1 270 ? -26.865 -5.394 39.782 1.00 46.59 270 SER A N 1
ATOM 2116 C CA . SER A 1 270 ? -28.266 -5.178 40.149 1.00 46.59 270 SER A CA 1
ATOM 2117 C C . SER A 1 270 ? -28.473 -4.814 41.629 1.00 46.59 270 SER A C 1
ATOM 2119 O O . SER A 1 270 ? -29.268 -3.910 41.878 1.00 46.59 270 SER A O 1
ATOM 2121 N N . PRO A 1 271 ? -27.786 -5.425 42.619 1.00 55.97 271 PRO A N 1
ATOM 2122 C CA . PRO A 1 271 ? -27.956 -5.053 44.021 1.00 55.97 271 PRO A CA 1
ATOM 2123 C C . PRO A 1 271 ? -27.379 -3.675 44.364 1.00 55.97 271 PRO A C 1
ATOM 2125 O O . PRO A 1 271 ? -27.879 -3.041 45.276 1.00 55.97 271 PRO A O 1
ATOM 2128 N N . ASP A 1 272 ? -26.376 -3.159 43.655 1.00 55.88 272 ASP A N 1
ATOM 2129 C CA . ASP A 1 272 ? -25.683 -1.947 44.123 1.00 55.88 272 ASP A CA 1
ATOM 2130 C C . ASP A 1 272 ? -26.419 -0.649 43.768 1.00 55.88 272 ASP A C 1
ATOM 2132 O O . ASP A 1 272 ? -26.341 0.329 44.509 1.00 55.88 272 ASP A O 1
ATOM 2136 N N . LEU A 1 273 ? -27.153 -0.633 42.649 1.00 57.34 273 LEU A N 1
ATOM 2137 C CA . LEU A 1 273 ? -27.900 0.543 42.180 1.00 57.34 273 LEU A CA 1
ATOM 2138 C C . LEU A 1 273 ? -29.333 0.610 42.731 1.00 57.34 273 LEU A C 1
ATOM 2140 O O . LEU A 1 273 ? -29.863 1.702 42.915 1.00 57.34 273 LEU A O 1
ATOM 2144 N N . LEU A 1 274 ? -29.954 -0.539 43.023 1.00 55.94 274 LEU A N 1
ATOM 2145 C CA . LEU A 1 274 ? -31.327 -0.618 43.546 1.00 55.94 274 LEU A CA 1
ATOM 2146 C C . LEU A 1 274 ? -31.448 -0.231 45.033 1.00 55.94 274 LEU A C 1
ATOM 2148 O O . LEU A 1 274 ? -32.557 -0.009 45.507 1.00 55.94 274 LEU A O 1
ATOM 2152 N N . TRP A 1 275 ? -30.333 -0.152 45.767 1.00 56.50 275 TRP A N 1
ATOM 2153 C CA . TRP A 1 275 ? -30.301 0.126 47.213 1.00 56.50 275 TRP A CA 1
ATOM 2154 C C . TRP A 1 275 ? -29.981 1.599 47.527 1.00 56.50 275 TRP A C 1
ATOM 2156 O O . TRP A 1 275 ? -29.683 1.948 48.666 1.00 56.50 275 TRP A O 1
ATOM 2166 N N . MET A 1 276 ? -30.028 2.480 46.523 1.00 63.09 276 MET A N 1
ATOM 2167 C CA . MET A 1 276 ? -29.879 3.921 46.725 1.00 63.09 276 MET A CA 1
ATOM 2168 C C . MET A 1 276 ? -31.198 4.520 47.230 1.00 63.09 276 MET A C 1
ATOM 2170 O O . MET A 1 276 ? -32.102 4.781 46.439 1.00 63.09 276 MET A O 1
ATOM 2174 N N . ASP A 1 277 ? -31.282 4.783 48.537 1.00 58.03 277 ASP A N 1
ATOM 2175 C CA . ASP A 1 277 ? -32.483 5.297 49.227 1.00 58.03 277 ASP A CA 1
ATOM 2176 C C . ASP A 1 277 ? -33.068 6.605 48.634 1.00 58.03 277 ASP A C 1
ATOM 2178 O O . ASP A 1 277 ? -34.248 6.897 48.824 1.00 58.03 277 ASP A O 1
ATOM 2182 N N . ASP A 1 278 ? -32.268 7.379 47.887 1.00 62.41 278 ASP A N 1
ATOM 2183 C CA . ASP A 1 278 ? -32.632 8.690 47.319 1.00 62.41 278 ASP A CA 1
ATOM 2184 C C . ASP A 1 278 ? -32.918 8.674 45.794 1.00 62.41 278 ASP A C 1
ATOM 2186 O O . ASP A 1 278 ? -33.113 9.738 45.196 1.00 62.41 278 ASP A O 1
ATOM 2190 N N . MET A 1 279 ? -32.900 7.511 45.124 1.00 65.94 279 MET A N 1
ATOM 2191 C CA . MET A 1 279 ? -33.076 7.415 43.664 1.00 65.94 279 MET A CA 1
ATOM 2192 C C . MET A 1 279 ? -34.485 6.947 43.271 1.00 65.94 279 MET A C 1
ATOM 2194 O O . MET A 1 279 ? -34.995 5.962 43.796 1.00 65.94 279 MET A O 1
ATOM 2198 N N . ASP A 1 280 ? -35.097 7.611 42.283 1.00 70.12 280 ASP A N 1
ATOM 2199 C CA . ASP A 1 280 ? -36.325 7.117 41.645 1.00 70.12 280 ASP A CA 1
ATOM 2200 C C . ASP A 1 280 ? -36.079 5.744 40.969 1.00 70.12 280 ASP A C 1
ATOM 2202 O O . ASP A 1 280 ? -35.227 5.661 40.069 1.00 70.12 280 ASP A O 1
ATOM 2206 N N . PRO A 1 281 ? -36.801 4.671 41.354 1.00 69.62 281 PRO A N 1
ATOM 2207 C CA . PRO A 1 281 ? -36.587 3.324 40.821 1.00 69.62 281 PRO A CA 1
ATOM 2208 C C . PRO A 1 281 ? -36.721 3.249 39.292 1.00 69.62 281 PRO A C 1
ATOM 2210 O O . PRO A 1 281 ? -35.980 2.509 38.647 1.00 69.62 281 PRO A O 1
ATOM 2213 N N . GLU A 1 282 ? -37.579 4.073 38.675 1.00 72.12 282 GLU A N 1
ATOM 2214 C CA . GLU A 1 282 ? -37.743 4.076 37.213 1.00 72.12 282 GLU A CA 1
ATOM 2215 C C . GLU A 1 282 ? -36.507 4.640 36.479 1.00 72.12 282 GLU A C 1
ATOM 2217 O O . GLU A 1 282 ? -36.205 4.269 35.339 1.00 72.12 282 GLU A O 1
ATOM 2222 N N . TYR A 1 283 ? -35.775 5.557 37.117 1.00 71.00 283 TYR A N 1
ATOM 2223 C CA . TYR A 1 283 ? -34.528 6.101 36.583 1.00 71.00 283 TYR A CA 1
ATOM 2224 C C . TYR A 1 283 ? -33.366 5.119 36.781 1.00 71.00 283 TYR A C 1
ATOM 2226 O O . TYR A 1 283 ? -32.572 4.932 35.855 1.00 71.00 283 TYR A O 1
ATOM 2234 N N . GLY A 1 284 ? -33.315 4.442 37.935 1.00 69.69 284 GLY A N 1
ATOM 2235 C CA . GLY A 1 284 ? -32.348 3.377 38.221 1.00 69.69 284 GLY A CA 1
ATOM 2236 C C . GLY A 1 284 ? -32.409 2.240 37.198 1.00 69.69 284 GLY A C 1
ATOM 2237 O O . GLY A 1 284 ? -31.384 1.882 36.614 1.00 69.69 284 GLY A O 1
ATOM 2238 N N . ASP A 1 285 ? -33.612 1.763 36.868 1.00 70.44 285 ASP A N 1
ATOM 2239 C CA . ASP A 1 285 ? -33.818 0.717 35.856 1.00 70.44 285 ASP A CA 1
ATOM 2240 C C . ASP A 1 285 ? -33.376 1.157 34.449 1.00 70.44 285 ASP A C 1
ATOM 2242 O O . ASP A 1 285 ? -32.766 0.389 33.699 1.00 70.44 285 ASP A O 1
ATOM 2246 N N . LYS A 1 286 ? -33.627 2.420 34.074 1.00 71.44 286 LYS A N 1
ATOM 2247 C CA . LYS A 1 286 ? -33.174 2.981 32.786 1.00 71.44 286 LYS A CA 1
ATOM 2248 C C . LYS A 1 286 ? -31.654 3.109 32.719 1.00 71.44 286 LYS A C 1
ATOM 2250 O O . LYS A 1 286 ? -31.078 2.864 31.656 1.00 71.44 286 LYS A O 1
ATOM 2255 N N . LEU A 1 287 ? -31.012 3.500 33.822 1.00 70.44 287 LEU A N 1
ATOM 2256 C CA . LEU A 1 287 ? -29.557 3.578 33.926 1.00 70.44 287 LEU A CA 1
ATOM 2257 C C . LEU A 1 287 ? -28.944 2.178 33.806 1.00 70.44 287 LEU A C 1
ATOM 2259 O O . LEU A 1 287 ? -28.037 1.979 33.003 1.00 70.44 287 LEU A O 1
ATOM 2263 N N . MET A 1 288 ? -29.511 1.201 34.518 1.00 69.56 288 MET A N 1
ATOM 2264 C CA . MET A 1 288 ? -29.121 -0.209 34.469 1.00 69.56 288 MET A CA 1
ATOM 2265 C C . MET A 1 288 ? -29.234 -0.795 33.064 1.00 69.56 288 MET A C 1
ATOM 2267 O O . MET A 1 288 ? -28.268 -1.369 32.561 1.00 69.56 288 MET A O 1
ATOM 2271 N N . ALA A 1 289 ? -30.370 -0.602 32.392 1.00 69.06 289 ALA A N 1
ATOM 2272 C CA . ALA A 1 289 ? -30.559 -1.046 31.012 1.00 69.06 289 ALA A CA 1
ATOM 2273 C C . ALA A 1 289 ? -29.543 -0.392 30.056 1.00 69.06 289 ALA A C 1
ATOM 2275 O O . ALA A 1 289 ? -29.026 -1.043 29.146 1.00 69.06 289 ALA A O 1
ATOM 2276 N N . GLY A 1 290 ? -29.208 0.883 30.288 1.00 65.75 290 GLY A N 1
ATOM 2277 C CA . GLY A 1 290 ? -28.131 1.578 29.583 1.00 65.75 290 GLY A CA 1
ATOM 2278 C C . GLY A 1 290 ? -26.766 0.930 29.827 1.00 65.75 290 GLY A C 1
ATOM 2279 O O . GLY A 1 290 ? -26.076 0.583 28.870 1.00 65.75 290 GLY A O 1
ATOM 2280 N N . CYS A 1 291 ? -26.389 0.721 31.090 1.00 67.06 291 CYS A N 1
ATOM 2281 C CA . CYS A 1 291 ? -25.125 0.108 31.499 1.00 67.06 291 CYS A CA 1
ATOM 2282 C C . CYS A 1 291 ? -24.965 -1.323 30.973 1.00 67.06 291 CYS A C 1
ATOM 2284 O O . CYS A 1 291 ? -23.910 -1.650 30.438 1.00 67.06 291 CYS A O 1
ATOM 2286 N N . GLN A 1 292 ? -26.004 -2.158 31.051 1.00 64.38 292 GLN A N 1
ATOM 2287 C CA . GLN A 1 292 ? -26.002 -3.512 30.487 1.00 64.38 292 GLN A CA 1
ATOM 2288 C C . GLN A 1 292 ? -25.806 -3.487 28.967 1.00 64.38 292 GLN A C 1
ATOM 2290 O O . GLN A 1 292 ? -24.996 -4.250 28.442 1.00 64.38 292 GLN A O 1
ATOM 2295 N N . GLY A 1 293 ? -26.465 -2.554 28.272 1.00 61.25 293 GLY A N 1
ATOM 2296 C CA . GLY A 1 293 ? -26.242 -2.327 26.845 1.00 61.25 293 GLY A CA 1
ATOM 2297 C C . GLY A 1 293 ? -24.801 -1.916 26.523 1.00 61.25 293 GLY A C 1
ATOM 2298 O O . GLY A 1 293 ? -24.242 -2.386 25.538 1.00 61.25 293 GLY A O 1
ATOM 2299 N N . TYR A 1 294 ? -24.161 -1.090 27.356 1.00 57.47 294 TYR A N 1
ATOM 2300 C CA . TYR A 1 294 ? -22.751 -0.721 27.176 1.00 57.47 294 TYR A CA 1
ATOM 2301 C C . TYR A 1 294 ? -21.781 -1.866 27.503 1.00 57.47 294 TYR A C 1
ATOM 2303 O O . TYR A 1 294 ? -20.810 -2.050 26.769 1.00 57.47 294 TYR A O 1
ATOM 2311 N N . MET A 1 295 ? -22.035 -2.650 28.557 1.00 53.06 295 MET A N 1
ATOM 2312 C CA . MET A 1 295 ? -21.195 -3.797 28.931 1.00 53.06 295 MET A CA 1
ATOM 2313 C C . MET A 1 295 ? -21.179 -4.868 27.839 1.00 53.06 295 MET A C 1
ATOM 2315 O O . MET A 1 295 ? -20.111 -5.349 27.476 1.00 53.06 295 MET A O 1
ATOM 2319 N N . GLN A 1 296 ? -22.339 -5.177 27.254 1.00 54.25 296 GLN A N 1
ATOM 2320 C CA . GLN A 1 296 ? -22.448 -6.148 26.160 1.00 54.25 296 GLN A CA 1
ATOM 2321 C C . GLN A 1 296 ? -21.779 -5.681 24.857 1.00 54.25 296 GLN A C 1
ATOM 2323 O O . GLN A 1 296 ? -21.441 -6.506 24.016 1.00 54.25 296 GLN A O 1
ATOM 2328 N N . VAL A 1 297 ? -21.590 -4.369 24.674 1.00 53.53 297 VAL A N 1
ATOM 2329 C CA . VAL A 1 297 ? -20.984 -3.783 23.464 1.00 53.53 297 VAL A CA 1
ATOM 2330 C C . VAL A 1 297 ? -19.466 -3.605 23.596 1.00 53.53 297 VAL A C 1
ATOM 2332 O O . VAL A 1 297 ? -18.766 -3.614 22.589 1.00 53.53 297 VAL A O 1
ATOM 2335 N N . GLY A 1 298 ? -18.949 -3.400 24.812 1.00 45.88 298 GLY A N 1
ATOM 2336 C CA . GLY A 1 298 ? -17.544 -3.047 25.044 1.00 45.88 298 GLY A CA 1
ATOM 2337 C C . GLY A 1 298 ? -16.625 -4.182 25.505 1.00 45.88 298 GLY A C 1
ATOM 2338 O O . GLY A 1 298 ? -15.410 -3.999 25.463 1.00 45.88 298 GLY A O 1
ATOM 2339 N N . TYR A 1 299 ? -17.161 -5.314 25.968 1.00 48.84 299 TYR A N 1
ATOM 2340 C CA . TYR A 1 299 ? -16.373 -6.368 26.615 1.00 48.84 299 TYR A CA 1
ATOM 2341 C C . TYR A 1 299 ? -16.502 -7.701 25.868 1.00 48.84 299 TYR A C 1
ATOM 2343 O O . TYR A 1 299 ? -17.369 -8.512 26.182 1.00 48.84 299 TYR A O 1
ATOM 2351 N N . ASP A 1 300 ? -15.619 -7.933 24.892 1.00 53.00 300 ASP A N 1
ATOM 2352 C CA . ASP A 1 300 ? -15.305 -9.296 24.457 1.00 53.00 300 ASP A CA 1
ATOM 2353 C C . ASP A 1 300 ? -14.211 -9.847 25.400 1.00 53.00 300 ASP A C 1
ATOM 2355 O O . ASP A 1 300 ? -13.079 -9.337 25.400 1.00 53.00 300 ASP A O 1
ATOM 2359 N N . PRO A 1 301 ? -14.526 -10.827 26.270 1.00 53.50 301 PRO A N 1
ATOM 2360 C CA . PRO A 1 301 ? -13.577 -11.363 27.243 1.00 53.50 301 PRO A CA 1
ATOM 2361 C C . PRO A 1 301 ? -12.339 -11.989 26.589 1.00 53.50 301 PRO A C 1
ATOM 2363 O O . PRO A 1 301 ? -11.291 -12.064 27.238 1.00 53.50 301 PRO A O 1
ATOM 2366 N N . GLU A 1 302 ? -12.420 -12.422 25.328 1.00 50.06 302 GLU A N 1
ATOM 2367 C CA . GLU A 1 302 ? -11.273 -12.987 24.613 1.00 50.06 302 GLU A CA 1
ATOM 2368 C C . GLU A 1 302 ? -10.293 -11.906 24.137 1.00 50.06 302 GLU A C 1
ATOM 2370 O O . GLU A 1 302 ? -9.080 -12.056 24.309 1.00 50.06 302 GLU A O 1
ATOM 2375 N N . ASP A 1 303 ? -10.790 -10.769 23.644 1.00 52.97 303 ASP A N 1
ATOM 2376 C CA . ASP A 1 303 ? -9.949 -9.636 23.232 1.00 52.97 303 ASP A CA 1
ATOM 2377 C C . ASP A 1 303 ? -9.244 -8.983 24.436 1.00 52.97 303 ASP A C 1
ATOM 2379 O O . ASP A 1 303 ? -8.074 -8.602 24.353 1.00 52.97 303 ASP A O 1
ATOM 2383 N N . ALA A 1 304 ? -9.908 -8.916 25.596 1.00 50.47 304 ALA A N 1
ATOM 2384 C CA . ALA A 1 304 ? -9.283 -8.436 26.829 1.00 50.47 304 ALA A CA 1
ATOM 2385 C C . ALA A 1 304 ? -8.141 -9.360 27.289 1.00 50.47 304 ALA A C 1
ATOM 2387 O O . ALA A 1 304 ? -7.048 -8.886 27.604 1.00 50.47 304 ALA A O 1
ATOM 2388 N N . ARG A 1 305 ? -8.365 -10.682 27.274 1.00 48.34 305 ARG A N 1
ATOM 2389 C CA . ARG A 1 305 ? -7.349 -11.679 27.646 1.00 48.34 305 ARG A CA 1
ATOM 2390 C C . ARG A 1 305 ? -6.170 -11.683 26.679 1.00 48.34 305 ARG A C 1
ATOM 2392 O O . ARG A 1 305 ? -5.026 -11.742 27.117 1.00 48.34 305 ARG A O 1
ATOM 2399 N N . THR A 1 306 ? -6.419 -11.593 25.374 1.00 55.41 306 THR A N 1
ATOM 2400 C CA . THR A 1 306 ? -5.352 -11.573 24.361 1.00 55.41 306 THR A CA 1
ATOM 2401 C C . THR A 1 306 ? -4.547 -10.274 24.390 1.00 55.41 306 THR A C 1
ATOM 2403 O O . THR A 1 306 ? -3.322 -10.321 24.263 1.00 55.41 306 THR A O 1
ATOM 2406 N N . ALA A 1 307 ? -5.182 -9.121 24.627 1.00 50.84 307 ALA A N 1
ATOM 2407 C CA . ALA A 1 307 ? -4.482 -7.852 24.825 1.00 50.84 307 ALA A CA 1
ATOM 2408 C C . ALA A 1 307 ? -3.597 -7.872 26.085 1.00 50.84 307 ALA A C 1
ATOM 2410 O O . ALA A 1 307 ? -2.443 -7.450 26.025 1.00 50.84 307 ALA A O 1
ATOM 2411 N N . GLN A 1 308 ? -4.105 -8.418 27.193 1.00 46.38 308 GLN A N 1
ATOM 2412 C CA . GLN A 1 308 ? -3.355 -8.577 28.445 1.00 46.38 308 GLN A CA 1
ATOM 2413 C C . GLN A 1 308 ? -2.191 -9.571 28.309 1.00 46.38 308 GLN A C 1
ATOM 2415 O O . GLN A 1 308 ? -1.103 -9.323 28.825 1.00 46.38 308 GLN A O 1
ATOM 2420 N N . LEU A 1 309 ? -2.377 -10.668 27.566 1.00 51.75 309 LEU A N 1
ATOM 2421 C CA . LEU A 1 309 ? -1.304 -11.616 27.248 1.00 51.75 309 LEU A CA 1
ATOM 2422 C C . LEU A 1 309 ? -0.207 -10.973 26.391 1.00 51.75 309 LEU A C 1
ATOM 2424 O O . LEU A 1 309 ? 0.972 -11.184 26.661 1.00 51.75 309 LEU A O 1
ATOM 2428 N N . ARG A 1 310 ? -0.572 -10.157 25.393 1.00 53.69 310 ARG A N 1
ATOM 2429 C CA . ARG A 1 310 ? 0.405 -9.406 24.584 1.00 53.69 310 ARG A CA 1
ATOM 2430 C C . ARG A 1 310 ? 1.217 -8.432 25.433 1.00 53.69 310 ARG A C 1
ATOM 2432 O O . ARG A 1 310 ? 2.426 -8.361 25.255 1.00 53.69 310 ARG A O 1
ATOM 2439 N N . GLU A 1 311 ? 0.567 -7.725 26.355 1.00 45.31 311 GLU A N 1
ATOM 2440 C CA . GLU A 1 311 ? 1.231 -6.785 27.263 1.00 45.31 311 GLU A CA 1
ATOM 2441 C C . GLU A 1 311 ? 2.232 -7.498 28.189 1.00 45.31 311 GLU A C 1
ATOM 2443 O O . GLU A 1 311 ? 3.357 -7.027 28.347 1.00 45.31 311 GLU A O 1
ATOM 2448 N N . LEU A 1 312 ? 1.887 -8.678 28.718 1.00 50.53 312 LEU A N 1
ATOM 2449 C CA . LEU A 1 312 ? 2.823 -9.488 29.505 1.00 50.53 312 LEU A CA 1
ATOM 2450 C C . LEU A 1 312 ? 4.023 -9.982 28.703 1.00 50.53 312 LEU A C 1
ATOM 2452 O O . LEU A 1 312 ? 5.137 -9.944 29.217 1.00 50.53 312 LEU A O 1
ATOM 2456 N N . VAL A 1 313 ? 3.818 -10.436 27.465 1.00 63.38 313 VAL A N 1
ATOM 2457 C CA . VAL A 1 313 ? 4.930 -10.868 26.606 1.00 63.38 313 VAL A CA 1
ATOM 2458 C C . VAL A 1 313 ? 5.895 -9.706 26.374 1.00 63.38 313 VAL A C 1
ATOM 2460 O O . VAL A 1 313 ? 7.091 -9.877 26.557 1.00 63.38 313 VAL A O 1
ATOM 2463 N N . THR A 1 314 ? 5.385 -8.499 26.108 1.00 59.75 314 THR A N 1
ATOM 2464 C CA . THR A 1 314 ? 6.229 -7.300 25.956 1.00 59.75 314 THR A CA 1
ATOM 2465 C C . THR A 1 314 ? 6.914 -6.814 27.235 1.00 59.75 314 THR A C 1
ATOM 2467 O O . THR A 1 314 ? 7.824 -6.003 27.142 1.00 59.75 314 THR A O 1
ATOM 2470 N N . ILE A 1 315 ? 6.462 -7.236 28.421 1.00 51.28 315 ILE A N 1
ATOM 2471 C CA . ILE A 1 315 ? 7.116 -6.917 29.704 1.00 51.28 315 ILE A CA 1
ATOM 2472 C C . ILE A 1 315 ? 8.158 -7.988 30.071 1.00 51.28 315 ILE A C 1
ATOM 2474 O O . ILE A 1 315 ? 9.093 -7.702 30.817 1.00 51.28 315 ILE A O 1
ATOM 2478 N N . ALA A 1 316 ? 7.971 -9.223 29.598 1.00 54.72 316 ALA A N 1
ATOM 2479 C CA . ALA A 1 316 ? 8.866 -10.349 29.852 1.00 54.72 316 ALA A CA 1
ATOM 2480 C C . ALA A 1 316 ? 10.069 -10.409 28.892 1.00 54.72 316 ALA A C 1
ATOM 2482 O O . ALA A 1 316 ? 11.091 -10.994 29.258 1.00 54.72 316 ALA A O 1
ATOM 2483 N N . GLU A 1 317 ? 9.936 -9.837 27.691 1.00 49.31 317 GLU A N 1
ATOM 2484 C CA . GLU A 1 317 ? 11.040 -9.542 26.757 1.00 49.31 317 GLU A CA 1
ATOM 2485 C C . GLU A 1 317 ? 11.840 -8.301 27.181 1.00 49.31 317 GLU A C 1
ATOM 2487 O O . GLU A 1 317 ? 13.090 -8.362 27.088 1.00 49.31 317 GLU A O 1
#